Protein AF-A0A495Z353-F1 (afdb_monomer_lite)

Radius of gyration: 48.69 Å; chains: 1; bounding box: 102×69×138 Å

Structure (mmCIF, N/CA/C/O backbone):
data_AF-A0A495Z353-F1
#
_entry.id   AF-A0A495Z353-F1
#
loop_
_atom_site.group_PDB
_atom_site.id
_atom_site.type_symbol
_atom_site.label_atom_id
_atom_site.label_alt_id
_atom_site.label_comp_id
_atom_site.label_asym_id
_atom_site.label_entity_id
_atom_site.label_seq_id
_atom_site.pdbx_PDB_ins_code
_atom_site.Cartn_x
_atom_site.Cartn_y
_atom_site.Cartn_z
_atom_site.occupancy
_atom_site.B_iso_or_equiv
_atom_site.auth_seq_id
_atom_site.auth_comp_id
_atom_site.auth_asym_id
_atom_site.auth_atom_id
_atom_site.pdbx_PDB_model_num
ATOM 1 N N . ILE A 1 1 ? -24.923 -13.791 6.645 1.00 88.00 1 ILE A N 1
ATOM 2 C CA . ILE A 1 1 ? -23.933 -14.411 7.570 1.00 88.00 1 ILE A CA 1
ATOM 3 C C . ILE A 1 1 ? -22.753 -13.469 7.780 1.00 88.00 1 ILE A C 1
ATOM 5 O O . ILE A 1 1 ? -22.342 -13.277 8.923 1.00 88.00 1 ILE A O 1
ATOM 9 N N . THR A 1 2 ? -22.312 -12.796 6.715 1.00 90.50 2 THR A N 1
ATOM 10 C CA . THR A 1 2 ? -21.274 -11.751 6.715 1.00 90.50 2 THR A CA 1
ATOM 11 C C . THR A 1 2 ? -21.370 -10.737 7.863 1.00 90.50 2 THR A C 1
ATOM 13 O O . THR A 1 2 ? -20.359 -10.430 8.491 1.00 90.50 2 THR A O 1
ATOM 16 N N . PHE A 1 3 ? -22.572 -10.240 8.186 1.00 92.44 3 PHE A N 1
ATOM 17 C CA . PHE A 1 3 ? -22.764 -9.303 9.302 1.00 92.44 3 PHE A CA 1
ATOM 18 C C . PHE A 1 3 ? -22.319 -9.888 10.648 1.00 92.44 3 PHE A C 1
ATOM 20 O O . PHE A 1 3 ? -21.528 -9.277 11.359 1.00 92.44 3 PHE A O 1
ATOM 27 N N . ILE A 1 4 ? -22.801 -11.086 10.987 1.00 91.69 4 ILE A N 1
ATOM 28 C CA . ILE A 1 4 ? -22.536 -11.726 12.280 1.00 91.69 4 ILE A CA 1
ATOM 29 C C . ILE A 1 4 ? -21.050 -12.068 12.404 1.00 91.69 4 ILE A C 1
ATOM 31 O O . ILE A 1 4 ? -20.449 -11.814 13.445 1.00 91.69 4 ILE A O 1
ATOM 35 N N . THR A 1 5 ? -20.432 -12.588 11.338 1.00 91.75 5 THR A N 1
ATOM 36 C CA . THR A 1 5 ? -18.997 -12.910 11.339 1.00 91.75 5 THR A CA 1
ATOM 37 C C . THR A 1 5 ? -18.138 -11.653 11.503 1.00 91.75 5 THR A C 1
ATOM 39 O O . THR A 1 5 ? -17.194 -11.656 12.292 1.00 91.75 5 THR A O 1
ATOM 42 N N . MET A 1 6 ? -18.496 -10.553 10.830 1.00 91.94 6 MET A N 1
ATOM 43 C CA . MET A 1 6 ? -17.798 -9.268 10.959 1.00 91.94 6 MET A CA 1
ATOM 44 C C . MET A 1 6 ? -18.010 -8.630 12.338 1.00 91.94 6 MET A C 1
ATOM 46 O O . MET A 1 6 ? -17.083 -8.045 12.902 1.00 91.94 6 MET A O 1
ATOM 50 N N . LEU A 1 7 ? -19.205 -8.774 12.915 1.00 91.88 7 LEU A N 1
ATOM 51 C CA . LEU A 1 7 ? -19.511 -8.311 14.264 1.00 91.88 7 LEU A CA 1
ATOM 52 C C . LEU A 1 7 ? -18.690 -9.074 15.313 1.00 91.88 7 LEU A C 1
ATOM 54 O O . LEU A 1 7 ? -18.097 -8.442 16.180 1.00 91.88 7 LEU A O 1
ATOM 58 N N . ILE A 1 8 ? -18.589 -10.403 15.209 1.00 89.94 8 ILE A N 1
ATOM 59 C CA . ILE A 1 8 ? -17.761 -11.233 16.104 1.00 89.94 8 ILE A CA 1
ATOM 60 C C . ILE A 1 8 ? -16.288 -10.812 16.032 1.00 89.94 8 ILE A C 1
ATOM 62 O O . ILE A 1 8 ? -15.658 -10.587 17.066 1.00 89.94 8 ILE A O 1
ATOM 66 N N . ALA A 1 9 ? -15.749 -10.642 14.820 1.00 88.62 9 ALA A N 1
ATOM 67 C CA . ALA A 1 9 ? -14.381 -10.162 14.629 1.00 88.62 9 ALA A CA 1
ATOM 68 C C . ALA A 1 9 ? -14.177 -8.763 15.237 1.00 88.62 9 ALA A C 1
ATOM 70 O O . ALA A 1 9 ? -13.179 -8.516 15.915 1.00 88.62 9 ALA A O 1
ATOM 71 N N . THR A 1 10 ? -15.155 -7.872 15.054 1.00 90.38 10 THR A N 1
ATOM 72 C CA . THR A 1 10 ? -15.138 -6.508 15.596 1.00 90.38 10 THR A CA 1
ATOM 73 C C . THR A 1 10 ? -15.160 -6.492 17.123 1.00 90.38 10 THR A C 1
ATOM 75 O O . THR A 1 10 ? -14.360 -5.788 17.734 1.00 90.38 10 THR A O 1
ATOM 78 N N . LEU A 1 11 ? -16.019 -7.302 17.744 1.00 89.00 11 LEU A N 1
ATOM 79 C CA . LEU A 1 11 ? -16.099 -7.435 19.200 1.00 89.00 11 LEU A CA 1
ATOM 80 C C . LEU A 1 11 ? -14.817 -8.037 19.794 1.00 89.00 11 LEU A C 1
ATOM 82 O O . LEU A 1 11 ? -14.382 -7.631 20.876 1.00 89.00 11 LEU A O 1
ATOM 86 N N . SER A 1 12 ? -14.192 -8.972 19.071 1.00 87.75 12 SER A N 1
ATOM 87 C CA . SER A 1 12 ? -12.917 -9.568 19.467 1.00 87.75 12 SER A CA 1
ATOM 88 C C . SER A 1 12 ? -11.778 -8.555 19.426 1.00 87.75 12 SER A C 1
ATOM 90 O O . SER A 1 12 ? -11.086 -8.376 20.430 1.00 87.75 12 SER A O 1
ATOM 92 N N . ILE A 1 13 ? -11.616 -7.818 18.323 1.00 85.94 13 ILE A N 1
ATOM 93 C CA . ILE A 1 13 ? -10.547 -6.816 18.218 1.00 85.94 13 ILE A CA 1
ATOM 94 C C . ILE A 1 13 ? -10.793 -5.598 19.115 1.00 85.94 13 ILE A C 1
ATOM 96 O O . ILE A 1 13 ? -9.830 -5.024 19.617 1.00 85.94 13 ILE A O 1
ATOM 100 N N . SER A 1 14 ? -12.038 -5.194 19.378 1.00 84.19 14 SER A N 1
ATOM 101 C CA . SER A 1 14 ? -12.318 -4.086 20.302 1.00 84.19 14 SER A CA 1
ATOM 102 C C . SER A 1 14 ? -12.117 -4.465 21.772 1.00 84.19 14 SER A C 1
ATOM 104 O O . SER A 1 14 ? -12.164 -3.584 22.623 1.00 84.19 14 SER A O 1
ATOM 106 N N . GLY A 1 15 ? -11.888 -5.748 22.077 1.00 73.81 15 GLY A N 1
ATOM 107 C CA . GLY A 1 15 ? -11.637 -6.220 23.437 1.00 73.81 15 GLY A CA 1
ATOM 108 C C . GLY A 1 15 ? -12.881 -6.192 24.323 1.00 73.81 15 GLY A C 1
ATOM 109 O O . GLY A 1 15 ? -12.776 -5.839 25.494 1.00 73.81 15 GLY A O 1
ATOM 110 N N . VAL A 1 16 ? -14.061 -6.536 23.788 1.00 76.19 16 VAL A N 1
ATOM 111 C CA . VAL A 1 16 ? -15.267 -6.650 24.626 1.00 76.19 16 VAL A CA 1
ATOM 112 C C . VAL A 1 16 ? -15.049 -7.745 25.676 1.00 76.19 16 VAL A C 1
ATOM 114 O O . VAL A 1 16 ? -14.634 -8.854 25.317 1.00 76.19 16 VAL A O 1
ATOM 117 N N . PRO A 1 17 ? -15.299 -7.451 26.965 1.00 70.00 17 PRO A N 1
ATOM 118 C CA . PRO A 1 17 ? -14.903 -8.341 28.042 1.00 70.00 17 PRO A CA 1
ATOM 119 C C . PRO A 1 17 ? -15.672 -9.671 28.015 1.00 70.00 17 PRO A C 1
ATOM 121 O O . PRO A 1 17 ? -16.766 -9.785 27.458 1.00 70.00 17 PRO A O 1
ATOM 124 N N . PHE A 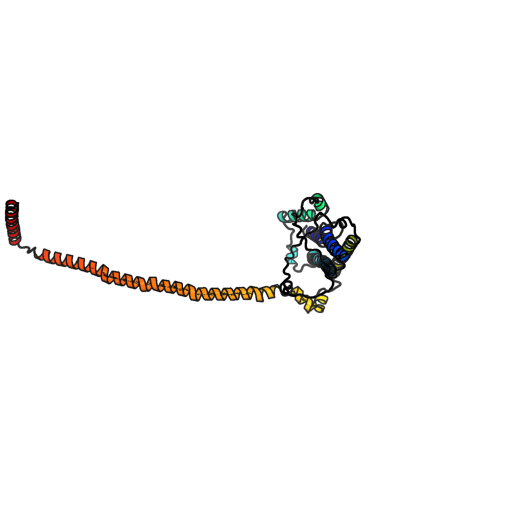1 18 ? -15.075 -10.679 28.653 1.00 62.97 18 PHE A N 1
ATOM 125 C CA . PHE A 1 18 ? -15.624 -12.012 28.952 1.00 62.97 18 PHE A CA 1
ATOM 126 C C . PHE A 1 18 ? -15.813 -12.992 27.783 1.00 62.97 18 PHE A C 1
ATOM 128 O O . PHE A 1 18 ? -15.657 -14.193 27.997 1.00 62.97 18 PHE A O 1
ATOM 135 N N . ILE A 1 19 ? -16.113 -12.533 26.564 1.00 65.00 19 ILE A N 1
ATOM 136 C CA . ILE A 1 19 ? -16.585 -13.431 25.488 1.00 65.00 19 ILE A CA 1
ATOM 137 C C . ILE A 1 19 ? -15.565 -13.631 24.360 1.00 65.00 19 ILE A C 1
ATOM 139 O O . ILE A 1 19 ? -15.709 -14.588 23.609 1.00 65.00 19 ILE A O 1
ATOM 143 N N . PHE A 1 20 ? -14.521 -12.802 24.228 1.00 73.12 20 PHE A N 1
ATOM 144 C CA . PHE A 1 20 ? -13.618 -12.849 23.065 1.00 73.12 20 PHE A CA 1
ATOM 145 C C . PHE A 1 20 ? -12.133 -12.968 23.421 1.00 73.12 20 PHE A C 1
ATOM 147 O O . PHE A 1 20 ? -11.667 -12.430 24.426 1.00 73.12 20 PHE A O 1
ATOM 154 N N . SER A 1 21 ? -11.366 -13.655 22.566 1.00 70.00 21 SER A N 1
ATOM 155 C CA . SER A 1 21 ? -9.926 -13.880 22.773 1.00 70.00 21 SER A CA 1
ATOM 156 C C . SER A 1 21 ? -9.106 -12.582 22.784 1.00 70.00 21 SER A C 1
ATOM 158 O O . SER A 1 21 ? -8.111 -12.485 23.503 1.00 70.00 21 SER A O 1
ATOM 160 N N . GLY A 1 22 ? -9.517 -11.570 22.013 1.00 68.31 22 GLY A N 1
ATOM 161 C CA . GLY A 1 22 ? -8.768 -10.316 21.900 1.00 68.31 22 GLY A CA 1
ATOM 162 C C . GLY A 1 22 ? -8.678 -9.517 23.204 1.00 68.31 22 GLY A C 1
ATOM 163 O O . GLY A 1 22 ? -7.691 -8.813 23.404 1.00 68.31 22 GLY A O 1
ATOM 164 N N . PHE A 1 23 ? -9.632 -9.682 24.127 1.00 76.25 23 PHE A N 1
ATOM 165 C CA . PHE A 1 23 ? -9.575 -9.060 25.453 1.00 76.25 23 PHE A CA 1
ATOM 166 C C . PHE A 1 23 ? -8.356 -9.542 26.249 1.00 76.25 23 PHE A C 1
ATOM 168 O O . PHE A 1 23 ? -7.551 -8.731 26.690 1.00 76.25 23 PHE A O 1
ATOM 175 N N . TRP A 1 24 ? -8.157 -10.860 26.343 1.00 71.62 24 TRP A N 1
ATOM 176 C CA . TRP A 1 24 ? -7.055 -11.460 27.101 1.00 71.62 24 TRP A CA 1
ATOM 177 C C . TRP A 1 24 ? -5.677 -11.121 26.528 1.00 71.62 24 TRP A C 1
ATOM 179 O O . TRP A 1 24 ? -4.719 -10.962 27.278 1.00 71.62 24 TRP A O 1
ATOM 189 N N . SER A 1 25 ? -5.564 -11.022 25.201 1.00 74.00 25 SER A N 1
ATOM 190 C CA . SER A 1 25 ? -4.305 -10.652 24.543 1.00 74.00 25 SER A CA 1
ATOM 191 C C . SER A 1 25 ? -3.969 -9.171 24.756 1.00 74.00 25 SER A C 1
ATOM 193 O O . SER A 1 25 ? -2.834 -8.850 25.103 1.00 74.00 25 SER A O 1
ATOM 195 N N . LYS A 1 26 ? -4.954 -8.271 24.629 1.00 78.31 26 LYS A N 1
ATOM 196 C CA . LYS A 1 26 ? -4.747 -6.825 24.820 1.00 78.31 26 LYS A CA 1
ATOM 197 C C . LYS A 1 26 ? -4.522 -6.441 26.280 1.00 78.31 26 LYS A C 1
ATOM 199 O O . LYS A 1 26 ? -3.687 -5.583 26.558 1.00 78.31 26 LYS A O 1
ATOM 204 N N . ASP A 1 27 ? -5.244 -7.080 27.197 1.00 78.56 27 ASP A N 1
ATOM 205 C CA . ASP A 1 27 ? -5.152 -6.804 28.630 1.00 78.56 27 ASP A CA 1
ATOM 206 C C . ASP A 1 27 ? -3.774 -7.163 29.194 1.00 78.56 27 ASP A C 1
ATOM 208 O O . ASP A 1 27 ? -3.189 -6.365 29.915 1.00 78.56 27 ASP A O 1
ATOM 212 N N . LYS A 1 28 ? -3.183 -8.292 28.775 1.00 77.31 28 LYS A N 1
ATOM 213 C CA . LYS A 1 28 ? -1.826 -8.686 29.195 1.00 77.31 28 LYS A CA 1
ATOM 214 C C . LYS A 1 28 ? -0.768 -7.646 28.840 1.00 77.31 28 LYS A C 1
ATOM 216 O O . LYS A 1 28 ? 0.086 -7.341 29.666 1.00 77.31 28 LYS A O 1
ATOM 221 N N . ILE A 1 29 ? -0.835 -7.089 27.631 1.00 79.25 29 ILE A N 1
ATOM 222 C CA . ILE A 1 29 ? 0.122 -6.069 27.186 1.00 79.25 29 ILE A CA 1
ATOM 223 C C . ILE A 1 29 ? -0.081 -4.780 27.992 1.00 79.25 29 ILE A C 1
ATOM 225 O O . ILE A 1 29 ? 0.884 -4.224 28.509 1.00 79.25 29 ILE A O 1
ATOM 229 N N . LEU A 1 30 ? -1.328 -4.324 28.160 1.00 83.00 30 LEU A N 1
ATOM 230 C CA . LEU A 1 30 ? -1.632 -3.121 28.946 1.00 83.00 30 LEU A CA 1
ATOM 231 C C . LEU A 1 30 ? -1.233 -3.273 30.420 1.00 83.00 30 LEU A C 1
ATOM 233 O O . LEU A 1 30 ? -0.645 -2.354 30.990 1.00 83.00 30 LEU A O 1
ATOM 237 N N . ALA A 1 31 ? -1.511 -4.431 31.018 1.00 79.75 31 ALA A N 1
ATOM 238 C CA . ALA A 1 31 ? -1.124 -4.762 32.383 1.00 79.75 31 ALA A CA 1
ATOM 239 C C . ALA A 1 31 ? 0.401 -4.837 32.538 1.00 79.75 31 ALA A C 1
ATOM 241 O O . ALA A 1 31 ? 0.923 -4.325 33.525 1.00 79.75 31 ALA A O 1
ATOM 242 N N . GLY A 1 32 ? 1.118 -5.402 31.560 1.00 77.00 32 GLY A N 1
ATOM 243 C CA . GLY A 1 32 ? 2.582 -5.449 31.551 1.00 77.00 32 GLY A CA 1
ATOM 244 C C . GLY A 1 32 ? 3.211 -4.056 31.481 1.00 77.00 32 GLY A C 1
ATOM 245 O O . GLY A 1 32 ? 4.065 -3.720 32.302 1.00 77.00 32 GLY A O 1
ATOM 246 N N . VAL A 1 33 ? 2.736 -3.199 30.568 1.00 82.19 33 VAL A N 1
ATOM 247 C CA . VAL A 1 33 ? 3.231 -1.814 30.449 1.00 82.19 33 VAL A CA 1
ATOM 248 C C . VAL A 1 33 ? 2.927 -1.013 31.719 1.00 82.19 33 VAL A C 1
ATOM 250 O O . VAL A 1 33 ? 3.791 -0.277 32.195 1.00 82.19 33 VAL A O 1
ATOM 253 N N . LEU A 1 34 ? 1.735 -1.178 32.308 1.00 81.94 34 LEU A N 1
ATOM 254 C CA . LEU A 1 34 ? 1.373 -0.493 33.550 1.00 81.94 34 LEU A CA 1
ATOM 255 C C . LEU A 1 34 ? 2.161 -1.013 34.758 1.00 81.94 34 LEU A C 1
ATOM 257 O O . LEU A 1 34 ? 2.590 -0.211 35.584 1.00 81.94 34 LEU A O 1
ATOM 261 N N . GLY A 1 35 ? 2.383 -2.326 34.853 1.00 81.00 35 GLY A N 1
ATOM 262 C CA . GLY A 1 35 ? 3.196 -2.941 35.903 1.00 81.00 35 GLY A CA 1
ATOM 263 C C . GLY A 1 35 ? 4.615 -2.380 35.903 1.00 81.00 35 GLY A C 1
ATOM 264 O O . GLY A 1 35 ? 5.064 -1.843 36.916 1.00 81.00 35 GLY A O 1
ATOM 265 N N . ARG A 1 36 ? 5.263 -2.351 34.730 1.00 77.31 36 ARG A N 1
ATOM 266 C CA . ARG A 1 36 ? 6.588 -1.727 34.568 1.00 77.31 36 ARG A CA 1
ATOM 267 C C . ARG A 1 36 ? 6.560 -0.222 34.851 1.00 77.31 36 ARG A C 1
ATOM 269 O O . ARG A 1 36 ? 7.500 0.305 35.441 1.00 77.31 36 ARG A O 1
ATOM 276 N N . ALA A 1 37 ? 5.486 0.483 34.490 1.00 80.06 37 ALA A N 1
ATOM 277 C CA . ALA A 1 37 ? 5.341 1.904 34.811 1.00 80.06 37 ALA A CA 1
ATOM 278 C C . ALA A 1 37 ? 5.265 2.170 36.324 1.00 80.06 37 ALA A C 1
ATOM 280 O O . ALA A 1 37 ? 5.874 3.128 36.808 1.00 80.06 37 ALA A O 1
ATOM 281 N N . MET A 1 38 ? 4.547 1.323 37.067 1.00 78.75 38 MET A N 1
ATOM 282 C CA . MET A 1 38 ? 4.409 1.426 38.522 1.00 78.75 38 MET A CA 1
ATOM 283 C C . MET A 1 38 ? 5.705 1.059 39.251 1.00 78.75 38 MET A C 1
ATOM 285 O O . MET A 1 38 ? 6.109 1.783 40.157 1.00 78.75 38 MET A O 1
ATOM 289 N N . GLU A 1 39 ? 6.382 -0.009 38.829 1.00 77.12 39 GLU A N 1
ATOM 290 C CA . GLU A 1 39 ? 7.642 -0.466 39.432 1.00 77.12 39 GLU A CA 1
ATOM 291 C C . GLU A 1 39 ? 8.781 0.543 39.250 1.00 77.12 39 GLU A C 1
ATOM 293 O O . GLU A 1 39 ? 9.468 0.897 40.205 1.00 77.12 39 GLU A O 1
ATOM 298 N N . TRP A 1 40 ? 8.964 1.049 38.028 1.00 72.81 40 TRP A N 1
ATOM 299 C CA . TRP A 1 40 ? 10.105 1.901 37.682 1.00 72.81 40 TRP A CA 1
ATOM 300 C C . TRP A 1 40 ? 9.811 3.396 37.854 1.00 72.81 40 TRP A C 1
ATOM 302 O O . TRP A 1 40 ? 10.684 4.219 37.573 1.00 72.81 40 TRP A O 1
ATOM 312 N N . SER A 1 41 ? 8.577 3.760 38.243 1.00 74.38 41 SER A N 1
ATOM 313 C CA . SER A 1 41 ? 8.086 5.144 38.411 1.00 74.38 41 SER A CA 1
ATOM 314 C C . SER A 1 41 ? 8.531 6.101 37.293 1.00 74.38 41 SER A C 1
ATOM 316 O O . SER A 1 41 ? 8.772 7.290 37.498 1.00 74.38 41 SER A O 1
ATOM 318 N N . SER A 1 42 ? 8.672 5.567 36.080 1.00 77.31 42 SER A N 1
ATOM 319 C CA . SER A 1 42 ? 9.294 6.253 34.955 1.00 77.31 42 SER A CA 1
ATOM 320 C C . SER A 1 42 ? 8.222 6.831 34.046 1.00 77.31 42 SER A C 1
ATOM 322 O O . SER A 1 42 ? 7.371 6.104 33.534 1.00 77.31 42 SER A O 1
ATOM 324 N N . VAL A 1 43 ? 8.307 8.137 33.784 1.00 81.75 43 VAL A N 1
ATOM 325 C CA . VAL A 1 43 ? 7.334 8.881 32.963 1.00 81.75 43 VAL A CA 1
ATOM 326 C C . VAL A 1 43 ? 7.147 8.248 31.576 1.00 81.75 43 VAL A C 1
ATOM 328 O O . VAL A 1 43 ? 6.025 8.164 31.083 1.00 81.75 43 VAL A O 1
ATOM 331 N N . HIS A 1 44 ? 8.219 7.723 30.976 1.00 81.94 44 HIS A N 1
ATOM 332 C CA . HIS A 1 44 ? 8.193 7.075 29.660 1.00 81.94 44 HIS A CA 1
ATOM 333 C C . HIS A 1 44 ? 7.209 5.895 29.584 1.00 81.94 44 HIS A C 1
ATOM 335 O O . HIS A 1 44 ? 6.448 5.791 28.625 1.00 81.94 44 HIS A O 1
ATOM 341 N N . HIS A 1 45 ? 7.166 5.040 30.608 1.00 80.44 45 HIS A N 1
ATOM 342 C CA . HIS A 1 45 ? 6.287 3.867 30.619 1.00 80.44 45 HIS A CA 1
ATOM 343 C C . HIS A 1 45 ? 4.815 4.256 30.809 1.00 80.44 45 HIS A C 1
ATOM 345 O O . HIS A 1 45 ? 3.936 3.665 30.184 1.00 80.44 45 HIS A O 1
ATOM 351 N N . TYR A 1 46 ? 4.536 5.309 31.586 1.00 84.25 46 TYR A N 1
ATOM 352 C CA . TYR A 1 46 ? 3.185 5.869 31.678 1.00 84.25 46 TYR A CA 1
ATOM 353 C C . TYR A 1 46 ? 2.719 6.482 30.354 1.00 84.25 46 TYR A C 1
ATOM 355 O O . TYR A 1 46 ? 1.561 6.305 29.978 1.00 84.25 46 TYR A O 1
ATOM 363 N N . ILE A 1 47 ? 3.609 7.157 29.617 1.00 88.12 47 ILE A N 1
ATOM 364 C CA . ILE A 1 47 ? 3.290 7.679 28.279 1.00 88.12 47 ILE A CA 1
ATOM 365 C C . ILE A 1 47 ? 2.928 6.526 27.335 1.00 88.12 47 ILE A C 1
ATOM 367 O O . ILE A 1 47 ? 1.896 6.591 26.669 1.00 88.12 47 ILE A O 1
ATOM 371 N N . LEU A 1 48 ? 3.719 5.447 27.317 1.00 87.69 48 LEU A N 1
ATOM 372 C CA . LEU A 1 48 ? 3.422 4.260 26.507 1.00 87.69 48 LEU A CA 1
ATOM 373 C C . LEU A 1 48 ? 2.081 3.623 26.888 1.00 87.69 48 LEU A C 1
ATOM 375 O O . LEU A 1 48 ? 1.299 3.282 26.000 1.00 87.69 48 LEU A O 1
ATOM 379 N N . PHE A 1 49 ? 1.778 3.524 28.186 1.00 86.62 49 PHE A N 1
ATOM 380 C CA . PHE A 1 49 ? 0.488 3.021 28.658 1.00 86.62 49 PHE A CA 1
ATOM 381 C C . PHE A 1 49 ? -0.677 3.883 28.158 1.00 86.62 49 PHE A C 1
ATOM 383 O O . PHE A 1 49 ? -1.647 3.351 27.621 1.00 86.62 49 PHE A O 1
ATOM 390 N N . ILE A 1 50 ? -0.578 5.211 28.274 1.00 89.81 50 ILE A N 1
ATOM 391 C CA . ILE A 1 50 ? -1.628 6.137 27.823 1.00 89.81 50 ILE A CA 1
ATOM 392 C C . ILE A 1 50 ? -1.810 6.064 26.303 1.00 89.81 50 ILE A C 1
ATOM 394 O O . ILE A 1 50 ? -2.948 6.063 25.828 1.00 89.81 50 ILE A O 1
ATOM 398 N N . ILE A 1 51 ? -0.720 5.970 25.533 1.00 90.50 51 ILE A N 1
ATOM 399 C CA . ILE A 1 51 ? -0.778 5.810 24.073 1.00 90.50 51 ILE A CA 1
ATOM 400 C C . ILE A 1 51 ? -1.461 4.488 23.714 1.00 90.50 51 ILE A C 1
ATOM 402 O O . ILE A 1 51 ? -2.384 4.486 22.899 1.00 90.50 51 ILE A O 1
ATOM 406 N N . ALA A 1 52 ? -1.066 3.380 24.345 1.00 88.06 52 ALA A N 1
ATOM 407 C CA . ALA A 1 52 ? -1.658 2.067 24.104 1.00 88.06 52 ALA A CA 1
ATOM 408 C C . ALA A 1 52 ? -3.149 2.029 24.486 1.00 88.06 52 ALA A C 1
ATOM 410 O O . ALA A 1 52 ? -3.976 1.525 23.723 1.00 88.06 52 ALA A O 1
ATOM 411 N N . LEU A 1 53 ? -3.512 2.624 25.624 1.00 89.94 53 LEU A N 1
ATOM 412 C CA . LEU A 1 53 ? -4.894 2.735 26.086 1.00 89.94 53 LEU A CA 1
ATOM 413 C C . LEU A 1 53 ? -5.737 3.583 25.119 1.00 89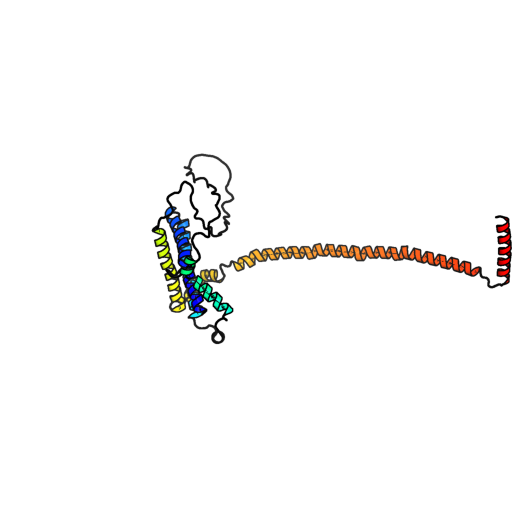.94 53 LEU A C 1
ATOM 415 O O . LEU A 1 53 ? -6.831 3.181 24.720 1.00 89.94 53 LEU A O 1
ATOM 419 N N . SER A 1 54 ? -5.204 4.721 24.671 1.00 90.62 54 SER A N 1
ATOM 420 C CA . SER A 1 54 ? -5.858 5.589 23.682 1.00 90.62 54 SER A CA 1
ATOM 421 C C . SER A 1 54 ? -6.037 4.874 22.343 1.00 90.62 54 SER A C 1
ATOM 423 O O . SER A 1 54 ? -7.115 4.924 21.750 1.00 90.62 54 SER A O 1
ATOM 425 N N . ALA A 1 55 ? -5.014 4.147 21.887 1.00 90.25 55 ALA A N 1
ATOM 426 C CA . ALA A 1 55 ? -5.075 3.340 20.674 1.00 90.25 55 ALA A CA 1
ATOM 427 C C . ALA A 1 55 ? -6.146 2.241 20.770 1.00 90.25 55 ALA A C 1
ATOM 429 O O . ALA A 1 55 ? -6.860 1.998 19.792 1.00 90.25 55 ALA A O 1
ATOM 430 N N . ALA A 1 56 ? -6.325 1.617 21.940 1.00 88.44 56 ALA A N 1
ATOM 431 C CA . ALA A 1 56 ? -7.399 0.650 22.171 1.00 88.44 56 ALA A CA 1
ATOM 432 C C . ALA A 1 56 ? -8.794 1.292 22.033 1.00 88.44 56 ALA A C 1
ATOM 434 O O . ALA A 1 56 ? -9.653 0.741 21.337 1.00 88.44 56 ALA A O 1
ATOM 435 N N . GLY A 1 57 ? -9.001 2.484 22.603 1.00 89.81 57 GLY A N 1
ATOM 436 C CA . GLY A 1 57 ? -10.253 3.242 22.462 1.00 89.81 57 GLY A CA 1
ATOM 437 C C . GLY A 1 57 ? -10.542 3.674 21.023 1.00 89.81 57 GLY A C 1
ATOM 438 O O . GLY A 1 57 ? -11.650 3.470 20.520 1.00 89.81 57 GLY A O 1
ATOM 439 N N . ILE A 1 58 ? -9.531 4.198 20.321 1.00 91.38 58 ILE A N 1
ATOM 440 C CA . ILE A 1 58 ? -9.630 4.561 18.898 1.00 91.38 58 ILE A CA 1
ATOM 441 C C . ILE A 1 58 ? -9.951 3.322 18.051 1.00 91.38 58 ILE A C 1
ATOM 443 O O . ILE A 1 58 ? -10.776 3.403 17.140 1.00 91.38 58 ILE A O 1
ATOM 447 N N . THR A 1 59 ? -9.366 2.167 18.389 1.00 92.19 59 THR A N 1
ATOM 448 C CA . THR A 1 59 ? -9.650 0.883 17.730 1.00 92.19 59 THR A CA 1
ATOM 449 C C . THR A 1 59 ? -11.110 0.492 17.841 1.00 92.19 59 THR A C 1
ATOM 451 O O . THR A 1 59 ? -11.751 0.186 16.834 1.00 92.19 59 THR A O 1
ATOM 454 N N . ALA A 1 60 ? -11.663 0.553 19.050 1.00 91.25 60 ALA A N 1
ATOM 455 C CA . ALA A 1 60 ? -13.078 0.292 19.254 1.00 91.25 60 ALA A CA 1
ATOM 456 C C . ALA A 1 60 ? -13.951 1.285 18.462 1.00 91.25 60 ALA A C 1
ATOM 458 O O . ALA A 1 60 ? -14.896 0.876 17.785 1.00 91.25 60 ALA A O 1
ATOM 459 N N . PHE A 1 61 ? -13.589 2.572 18.460 1.00 93.12 61 PHE A N 1
ATOM 460 C CA . PHE A 1 61 ? -14.323 3.609 17.736 1.00 93.12 61 PHE A CA 1
ATOM 46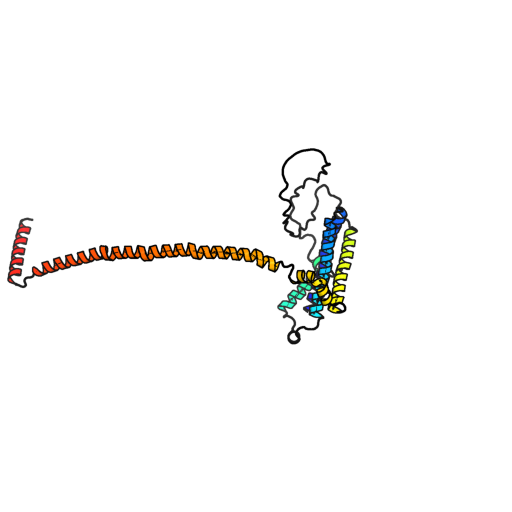1 C C . PHE A 1 61 ? -14.377 3.365 16.219 1.00 93.12 61 PHE A C 1
ATOM 463 O O . PHE A 1 61 ? -15.473 3.353 15.643 1.00 93.12 61 PHE A O 1
ATOM 470 N N . TYR A 1 62 ? -13.228 3.163 15.557 1.00 93.19 62 TYR A N 1
ATOM 471 C CA . TYR A 1 62 ? -13.202 3.044 14.094 1.00 93.19 62 TYR A CA 1
ATOM 472 C C . TYR A 1 62 ? -13.799 1.719 13.597 1.00 93.19 62 TYR A C 1
ATOM 474 O O . TYR A 1 62 ? -14.422 1.703 12.533 1.00 93.19 62 TYR A O 1
ATOM 482 N N . MET A 1 63 ? -13.669 0.627 14.361 1.00 93.69 63 MET A N 1
ATOM 483 C CA . MET A 1 63 ? -14.249 -0.667 13.986 1.00 93.69 63 MET A CA 1
ATOM 484 C C . MET A 1 63 ? -15.776 -0.642 14.068 1.00 93.69 63 MET A C 1
ATOM 486 O O . MET A 1 63 ? -16.458 -1.049 13.127 1.00 93.69 63 MET A O 1
ATOM 490 N N . PHE A 1 64 ? -16.337 -0.082 15.144 1.00 93.19 64 PHE A N 1
ATOM 491 C CA . PHE A 1 64 ? -17.789 0.088 15.242 1.00 93.19 64 PHE A CA 1
ATOM 492 C C . PHE A 1 64 ? -18.324 1.123 14.254 1.00 93.19 64 PHE A C 1
ATOM 494 O O . PHE A 1 64 ? -19.423 0.953 13.730 1.00 93.19 64 PHE A O 1
ATOM 501 N N . ARG A 1 65 ? -17.524 2.142 13.913 1.00 93.38 65 ARG A N 1
ATOM 502 C CA . ARG A 1 65 ? -17.873 3.106 12.861 1.00 93.38 65 ARG A CA 1
ATOM 503 C C . ARG A 1 65 ? -18.083 2.374 11.539 1.00 93.38 65 ARG A C 1
ATOM 505 O O . ARG A 1 65 ? -19.062 2.639 10.846 1.00 93.38 65 ARG A O 1
ATOM 512 N N . LEU A 1 66 ? -17.192 1.440 11.202 1.00 92.88 66 LEU A N 1
ATOM 513 C CA . LEU A 1 66 ? -17.311 0.615 10.001 1.00 92.88 66 LEU A CA 1
ATOM 514 C C . LEU A 1 66 ? -18.586 -0.238 10.030 1.00 92.88 66 LEU A C 1
ATOM 516 O O . LEU A 1 66 ? -19.312 -0.255 9.036 1.00 92.88 66 LEU A O 1
ATOM 520 N N . ILE A 1 67 ? -18.903 -0.880 11.160 1.00 93.62 67 ILE A N 1
ATOM 521 C CA . ILE A 1 67 ? -20.134 -1.674 11.313 1.00 93.62 67 ILE A CA 1
ATOM 522 C C . ILE A 1 67 ? -21.386 -0.816 11.101 1.00 93.62 67 ILE A C 1
ATOM 524 O O . ILE A 1 67 ? -22.245 -1.175 10.294 1.00 93.62 67 ILE A O 1
ATOM 528 N N . PHE A 1 68 ? -21.489 0.324 11.791 1.00 92.25 68 PHE A N 1
ATOM 529 C CA . PHE A 1 68 ? -22.665 1.188 11.702 1.00 92.25 68 PHE A CA 1
ATOM 530 C C . PHE A 1 68 ? -22.834 1.796 10.310 1.00 92.25 68 PHE A C 1
ATOM 532 O O . PHE A 1 68 ? -23.955 1.842 9.815 1.00 92.25 68 PHE A O 1
ATOM 539 N N . MET A 1 69 ? -21.745 2.198 9.647 1.00 89.06 69 MET A N 1
ATOM 540 C CA . MET A 1 69 ? -21.824 2.741 8.286 1.00 89.06 69 MET A CA 1
ATOM 541 C C . MET A 1 69 ? -22.165 1.680 7.233 1.00 89.06 69 MET A C 1
ATOM 543 O O . MET A 1 69 ? -22.835 2.008 6.261 1.00 89.06 69 MET A O 1
ATOM 547 N N . THR A 1 70 ? -21.707 0.437 7.404 1.00 90.50 70 THR A N 1
ATOM 548 C CA . THR A 1 70 ? -21.868 -0.611 6.380 1.00 90.50 70 THR A CA 1
ATOM 549 C C . THR A 1 70 ? -23.206 -1.337 6.491 1.00 90.50 70 THR A C 1
ATOM 551 O O . THR A 1 70 ? -23.819 -1.627 5.472 1.00 90.50 70 THR A O 1
ATOM 554 N N . PHE A 1 71 ? -23.663 -1.640 7.712 1.00 90.25 71 PHE A N 1
ATOM 555 C CA . PHE A 1 71 ? -24.835 -2.503 7.929 1.00 90.25 71 PHE A CA 1
ATOM 556 C C . PHE A 1 71 ? -26.081 -1.772 8.437 1.00 90.25 71 PHE A C 1
ATOM 558 O O . PHE A 1 71 ? -27.186 -2.263 8.238 1.00 90.25 71 PHE A O 1
ATOM 565 N N . PHE A 1 72 ? -25.922 -0.624 9.101 1.00 87.94 72 PHE A N 1
ATOM 566 C CA . PHE A 1 72 ? -27.036 0.154 9.665 1.00 87.94 72 PHE A CA 1
ATOM 567 C C . PHE A 1 72 ? -27.223 1.515 8.976 1.00 87.94 72 PHE A C 1
ATOM 569 O O . PHE A 1 72 ? -28.091 2.292 9.370 1.00 87.94 72 PHE A O 1
ATOM 576 N N . GLY A 1 73 ? -26.381 1.826 7.989 1.00 81.50 73 GLY A N 1
ATOM 577 C CA . GLY A 1 73 ? -26.462 3.042 7.191 1.00 81.50 73 GLY A CA 1
ATOM 578 C C . GLY A 1 73 ? -27.481 2.922 6.062 1.00 81.50 73 GLY A C 1
ATOM 579 O O . GLY A 1 73 ? -27.906 1.830 5.696 1.00 81.50 73 GLY A O 1
ATOM 580 N N . GLU A 1 74 ? -27.850 4.062 5.484 1.00 82.00 74 GLU A N 1
ATOM 581 C CA . GLU A 1 74 ? -28.644 4.077 4.255 1.00 82.00 74 GLU A CA 1
ATOM 582 C C . GLU A 1 74 ? -27.745 3.702 3.066 1.00 82.00 74 GLU A C 1
ATOM 584 O O . GLU A 1 74 ? -26.600 4.175 2.999 1.00 82.00 74 GLU A O 1
ATOM 589 N N . PRO A 1 75 ? -28.227 2.870 2.125 1.00 84.19 75 PRO A N 1
ATOM 590 C CA . PRO A 1 75 ? -27.464 2.515 0.940 1.00 84.19 75 PRO A CA 1
ATOM 591 C C . PRO A 1 75 ? -27.065 3.762 0.149 1.00 84.19 75 PRO A C 1
ATOM 593 O O . PRO A 1 75 ? -27.903 4.572 -0.235 1.00 84.19 75 PRO A O 1
ATOM 596 N N . ARG A 1 76 ? -25.769 3.904 -0.146 1.00 82.75 76 ARG A N 1
ATOM 597 C CA . ARG A 1 76 ? -25.283 4.970 -1.041 1.00 82.75 76 ARG A CA 1
ATOM 598 C C . ARG A 1 76 ? -25.712 4.761 -2.493 1.00 82.75 76 ARG A C 1
ATOM 600 O O . ARG A 1 76 ? -25.802 5.728 -3.238 1.00 82.75 76 ARG A O 1
ATOM 607 N N . ASN A 1 77 ? -25.925 3.509 -2.891 1.00 86.50 77 ASN A N 1
ATOM 608 C CA . ASN A 1 77 ? -26.381 3.131 -4.220 1.00 86.50 77 ASN A CA 1
ATOM 609 C C . ASN A 1 77 ? -27.431 2.021 -4.090 1.00 86.50 77 ASN A C 1
ATOM 611 O O . ASN A 1 77 ? -27.110 0.914 -3.652 1.00 86.50 77 ASN A O 1
ATOM 615 N N . GLN A 1 78 ? -28.672 2.341 -4.453 1.00 86.31 78 GLN A N 1
ATOM 616 C CA . GLN A 1 78 ? -29.813 1.445 -4.291 1.00 86.31 78 GLN A CA 1
ATOM 617 C C . GLN A 1 78 ? -29.731 0.231 -5.229 1.00 86.31 78 GLN A C 1
ATOM 619 O O . GLN A 1 78 ? -29.977 -0.889 -4.800 1.00 86.31 78 GLN A O 1
ATOM 624 N N . GLU A 1 79 ? -29.281 0.419 -6.471 1.00 83.19 79 GLU A N 1
ATOM 625 C CA . GLU A 1 79 ? -29.173 -0.674 -7.449 1.00 83.19 79 GLU A CA 1
ATOM 626 C C . GLU A 1 79 ? -28.173 -1.747 -6.993 1.00 83.19 79 GLU A C 1
ATOM 628 O O . GLU A 1 79 ? -28.428 -2.945 -7.097 1.00 83.19 79 GLU A O 1
ATOM 633 N N . MET A 1 80 ? -27.034 -1.324 -6.434 1.00 84.62 80 MET A N 1
ATOM 634 C CA . MET A 1 80 ? -26.026 -2.245 -5.895 1.00 84.62 80 MET A CA 1
ATOM 635 C C . MET A 1 80 ? -26.514 -2.990 -4.654 1.00 84.62 80 MET A C 1
ATOM 637 O O . MET A 1 80 ? -26.120 -4.135 -4.442 1.00 84.62 80 MET A O 1
ATOM 641 N N . HIS A 1 81 ? -27.349 -2.349 -3.836 1.00 84.31 81 HIS A N 1
ATOM 642 C CA . HIS A 1 81 ? -27.960 -2.991 -2.679 1.00 84.31 81 HIS A CA 1
ATOM 643 C C . HIS A 1 81 ? -28.922 -4.101 -3.113 1.00 84.31 81 HIS A C 1
ATOM 645 O O . HIS A 1 81 ? -28.868 -5.203 -2.574 1.00 84.31 81 HIS A O 1
ATOM 651 N N . ASP A 1 82 ? -29.746 -3.841 -4.126 1.00 86.81 82 ASP A N 1
ATOM 652 C CA . ASP A 1 82 ? -30.763 -4.793 -4.582 1.00 86.81 82 ASP A CA 1
ATOM 653 C C . ASP A 1 82 ? -30.149 -6.002 -5.316 1.00 86.81 82 ASP A C 1
ATOM 655 O O . ASP A 1 82 ? -30.712 -7.096 -5.306 1.00 86.81 82 ASP A O 1
ATOM 659 N N . MET A 1 83 ? -28.955 -5.836 -5.896 1.00 86.62 83 MET A N 1
ATOM 660 C CA . MET A 1 83 ? -28.157 -6.928 -6.471 1.00 86.62 83 MET A CA 1
ATOM 661 C C . MET A 1 83 ? -27.280 -7.666 -5.444 1.00 86.62 83 MET A C 1
ATOM 663 O O . MET A 1 83 ? -26.657 -8.677 -5.785 1.00 86.62 83 MET A O 1
ATOM 667 N N . ALA A 1 84 ? -27.182 -7.178 -4.204 1.00 85.94 84 ALA A N 1
ATOM 668 C CA . ALA A 1 84 ? -26.316 -7.776 -3.200 1.00 85.94 84 ALA A CA 1
ATOM 669 C C . ALA A 1 84 ? -26.877 -9.128 -2.739 1.00 85.94 84 ALA A C 1
ATOM 671 O O . ALA A 1 84 ? -27.969 -9.224 -2.181 1.00 85.94 84 ALA A O 1
ATOM 672 N N . HIS A 1 85 ? -26.092 -10.185 -2.924 1.00 88.38 85 HIS A N 1
ATOM 673 C CA . HIS A 1 85 ? -26.404 -11.517 -2.423 1.00 88.38 85 HIS A CA 1
ATOM 674 C C . HIS A 1 85 ? -25.320 -11.998 -1.456 1.00 88.38 85 HIS A C 1
ATOM 676 O O . HIS A 1 85 ? -24.175 -11.543 -1.475 1.00 88.38 85 HIS A O 1
ATOM 682 N N . GLU A 1 86 ? -25.674 -12.955 -0.600 1.00 88.75 86 GLU A N 1
ATOM 683 C CA . GLU A 1 86 ? -24.709 -13.589 0.298 1.00 88.75 86 GLU A CA 1
ATOM 684 C C . GLU A 1 86 ? -23.622 -14.326 -0.510 1.00 88.75 86 GLU A C 1
ATOM 686 O O . GLU A 1 86 ? -23.857 -14.820 -1.619 1.00 88.75 86 GLU A O 1
ATOM 691 N N . SER A 1 87 ? -22.412 -14.400 0.046 1.00 90.38 87 SER A N 1
ATOM 692 C CA . SER A 1 87 ? -21.292 -15.104 -0.578 1.00 90.38 87 SER A CA 1
ATOM 693 C C . SER A 1 87 ? -21.555 -16.616 -0.689 1.00 90.38 87 SER A C 1
ATOM 695 O O . SER A 1 87 ? -22.225 -17.192 0.174 1.00 90.38 87 SER A O 1
ATOM 697 N N . PRO A 1 88 ? -21.006 -17.290 -1.719 1.00 92.81 88 PRO A N 1
ATOM 698 C CA . PRO A 1 88 ? -21.139 -18.735 -1.876 1.00 92.81 88 PRO A CA 1
ATOM 699 C C . PRO A 1 88 ? -20.471 -19.493 -0.721 1.00 92.81 88 PRO A C 1
ATOM 701 O O . PRO A 1 88 ? -19.540 -18.997 -0.082 1.00 92.81 88 PRO A O 1
ATOM 704 N N . ARG A 1 89 ? -20.895 -20.747 -0.502 1.00 90.50 89 ARG A N 1
ATOM 705 C CA . ARG A 1 89 ? -20.442 -21.586 0.627 1.00 90.50 89 ARG A CA 1
ATOM 706 C C . ARG A 1 89 ? -18.919 -21.736 0.730 1.00 90.50 89 ARG A C 1
ATOM 708 O O . ARG A 1 89 ? -18.415 -21.894 1.836 1.00 90.50 89 ARG A O 1
ATOM 715 N N . SER A 1 90 ? -18.192 -21.646 -0.383 1.00 91.88 90 SER A N 1
ATOM 716 C CA . SER A 1 90 ? -16.723 -21.678 -0.406 1.00 91.88 90 SER A CA 1
ATOM 717 C C . SER A 1 90 ? -16.070 -20.519 0.358 1.00 91.88 90 SER A C 1
ATOM 719 O O . SER A 1 90 ? -14.973 -20.694 0.876 1.00 91.88 90 SER A O 1
ATOM 721 N N . MET A 1 91 ? -16.737 -19.366 0.480 1.00 92.38 91 MET A N 1
ATOM 722 C CA . MET A 1 91 ? -16.273 -18.227 1.283 1.00 92.38 91 MET A CA 1
ATOM 723 C C . MET A 1 91 ? -16.915 -18.200 2.673 1.00 92.38 91 MET A C 1
ATOM 725 O O . MET A 1 91 ? -16.251 -17.885 3.660 1.00 92.38 91 MET A O 1
ATOM 729 N N . THR A 1 92 ? -18.195 -18.564 2.781 1.00 91.69 92 THR A N 1
ATOM 730 C CA . THR A 1 92 ? -18.922 -18.493 4.057 1.00 91.69 92 THR A CA 1
ATOM 731 C C . THR A 1 92 ? -18.413 -19.509 5.079 1.00 91.69 92 THR A C 1
ATOM 733 O O . THR A 1 92 ? -18.367 -19.199 6.267 1.00 91.69 92 THR A O 1
ATOM 736 N N . VAL A 1 93 ? -18.014 -20.710 4.643 1.00 93.00 93 VAL A N 1
ATOM 737 C CA . VAL A 1 93 ? -17.515 -21.759 5.549 1.00 93.00 93 VAL A CA 1
ATOM 738 C C . VAL A 1 93 ? -16.223 -21.321 6.256 1.00 93.00 93 VAL A C 1
ATOM 740 O O . VAL A 1 93 ? -16.224 -21.335 7.489 1.00 93.00 93 VAL A O 1
ATOM 743 N N . PRO A 1 94 ? -15.166 -20.845 5.557 1.00 93.44 94 PRO A N 1
ATOM 744 C CA . PRO A 1 94 ? -13.996 -20.265 6.220 1.00 93.44 94 PRO A CA 1
ATOM 745 C C . PRO A 1 94 ? -14.335 -19.133 7.198 1.00 93.44 94 PRO A C 1
ATOM 747 O O . PRO A 1 94 ? -13.820 -19.120 8.313 1.00 93.44 94 PRO A O 1
ATOM 750 N N . LEU A 1 95 ? -15.237 -18.215 6.827 1.00 91.88 95 LEU A N 1
ATOM 751 C CA . LEU A 1 95 ? -15.638 -17.102 7.699 1.00 91.88 95 LEU A CA 1
ATOM 752 C C . LEU A 1 95 ? -16.299 -17.579 8.997 1.00 91.88 95 LEU A C 1
ATOM 754 O O . LEU A 1 95 ? -15.996 -17.053 10.067 1.00 91.88 95 LEU A O 1
ATOM 758 N N . ILE A 1 96 ? -17.179 -18.580 8.919 1.00 91.44 96 ILE A N 1
ATOM 759 C CA . ILE A 1 96 ? -17.832 -19.160 10.099 1.00 91.44 96 ILE A CA 1
ATOM 760 C C . ILE A 1 96 ? -16.798 -19.847 10.994 1.00 91.44 96 ILE A C 1
ATOM 762 O O . ILE A 1 96 ? -16.806 -19.630 12.204 1.00 91.44 96 ILE A O 1
ATOM 766 N N . VAL A 1 97 ? -15.885 -20.632 10.413 1.00 90.50 97 VAL A N 1
ATOM 767 C CA . VAL A 1 97 ? -14.828 -21.317 11.172 1.00 90.50 97 VAL A CA 1
ATOM 768 C C . VAL A 1 97 ? -13.953 -20.301 11.909 1.00 90.50 97 VAL A C 1
ATOM 770 O O . VAL A 1 97 ? -13.772 -20.422 13.117 1.00 90.50 97 VAL A O 1
ATOM 773 N N . LEU A 1 98 ? -13.479 -19.254 11.228 1.00 89.19 98 LEU A N 1
ATOM 774 C CA . LEU A 1 98 ? -12.660 -18.204 11.848 1.00 89.19 98 LEU A CA 1
ATOM 775 C C . LEU A 1 98 ? -13.417 -17.422 12.933 1.00 89.19 98 LEU A C 1
ATOM 777 O O . LEU A 1 98 ? -12.845 -17.087 13.974 1.00 89.19 98 LEU A O 1
ATOM 781 N N . ALA A 1 99 ? -14.709 -17.159 12.727 1.00 88.25 99 ALA A N 1
ATOM 782 C CA . ALA A 1 99 ? -15.546 -16.529 13.743 1.00 88.25 99 ALA A CA 1
ATOM 783 C C . ALA A 1 99 ? -15.685 -17.418 14.992 1.00 88.25 99 ALA A C 1
ATOM 785 O O . ALA A 1 99 ? -15.601 -16.909 16.107 1.00 88.25 99 ALA A O 1
ATOM 786 N N . ILE A 1 100 ? -15.821 -18.739 14.827 1.00 86.88 100 ILE A N 1
ATOM 787 C CA . ILE A 1 100 ? -15.851 -19.694 15.947 1.00 86.88 100 ILE A CA 1
ATOM 788 C C . ILE A 1 100 ? -14.500 -19.722 16.679 1.00 86.88 100 ILE A C 1
ATOM 790 O O . ILE A 1 100 ? -14.470 -19.665 17.907 1.00 86.88 100 ILE A O 1
ATOM 794 N N . LEU A 1 101 ? -13.380 -19.729 15.947 1.00 84.06 101 LEU A N 1
ATOM 795 C CA . LEU A 1 101 ? -12.031 -19.689 16.535 1.00 84.06 101 LEU A CA 1
ATOM 796 C C . LEU A 1 101 ? -11.745 -18.395 17.318 1.00 84.06 101 LEU A C 1
ATOM 798 O O . LEU A 1 101 ? -10.865 -18.375 18.174 1.00 84.06 101 LEU A O 1
ATOM 802 N N . SER A 1 102 ? -12.485 -17.316 17.053 1.00 82.94 102 SER A N 1
ATOM 803 C CA . SER A 1 102 ? -12.332 -16.042 17.769 1.00 82.94 102 SER A CA 1
ATOM 804 C C . SER A 1 102 ? -12.865 -16.088 19.211 1.00 82.94 102 SER A C 1
ATOM 806 O O . SER A 1 102 ? -12.538 -15.208 20.020 1.00 82.94 102 SER A O 1
ATOM 808 N N . PHE A 1 103 ? -13.668 -17.101 19.556 1.00 80.81 103 PHE A N 1
ATOM 809 C CA . PHE A 1 103 ? -14.139 -17.305 20.922 1.00 80.81 103 PHE A CA 1
ATOM 810 C C . PHE A 1 103 ? -13.027 -17.916 21.799 1.00 80.81 103 PHE A C 1
ATOM 812 O O . PHE A 1 103 ? -12.370 -18.882 21.412 1.00 80.81 103 PHE A O 1
ATOM 819 N N . PRO A 1 104 ? -12.830 -17.405 23.024 1.00 65.19 104 PRO A N 1
ATOM 820 C CA . PRO A 1 104 ? -11.738 -17.762 23.913 1.00 65.19 104 PRO A CA 1
ATOM 821 C C . PRO A 1 104 ? -11.854 -19.204 24.393 1.00 65.19 104 PRO A C 1
ATOM 823 O O . PRO A 1 104 ? -10.825 -19.817 24.636 1.00 65.19 104 PRO A O 1
ATOM 826 N N . VAL A 1 105 ? -13.069 -19.770 24.449 1.00 62.31 105 VAL A N 1
ATOM 827 C CA . VAL A 1 105 ? -13.288 -21.193 24.761 1.00 62.31 105 VAL A CA 1
ATOM 828 C C . VAL A 1 105 ? -12.458 -22.080 23.832 1.00 62.31 105 VAL A C 1
ATOM 830 O O . VAL A 1 105 ? -11.862 -23.050 24.286 1.00 62.31 105 VAL A O 1
ATOM 833 N N . VAL A 1 106 ? -12.341 -21.710 22.553 1.00 57.41 106 VAL A N 1
ATOM 834 C CA . VAL A 1 106 ? -11.533 -22.459 21.585 1.00 57.41 106 VAL A CA 1
ATOM 835 C C . VAL A 1 106 ? -10.037 -22.223 21.801 1.00 57.41 106 VAL A C 1
ATOM 837 O O . VAL A 1 106 ? -9.250 -23.161 21.714 1.00 57.41 106 VAL A O 1
ATOM 840 N N . ASN A 1 107 ? -9.640 -20.997 22.156 1.00 58.06 107 ASN A N 1
ATOM 841 C CA . ASN A 1 107 ? -8.247 -20.661 22.454 1.00 58.06 107 ASN A CA 1
ATOM 842 C C . ASN A 1 107 ? -7.729 -21.408 23.700 1.00 58.06 107 ASN A C 1
ATOM 844 O O . ASN A 1 107 ? -6.670 -22.021 23.653 1.00 58.06 107 ASN A O 1
ATOM 848 N N . THR A 1 108 ? -8.499 -21.451 24.791 1.00 59.28 108 THR A N 1
ATOM 849 C CA . THR A 1 108 ? -8.102 -22.167 26.019 1.00 59.28 108 THR A CA 1
ATOM 850 C C . THR A 1 108 ? -8.020 -23.685 25.818 1.00 59.28 108 THR A C 1
ATOM 852 O O . THR A 1 108 ? -7.237 -24.344 26.494 1.00 59.28 108 THR A O 1
ATOM 855 N N . LEU A 1 109 ? -8.803 -24.239 24.884 1.00 56.12 109 LEU A N 1
ATOM 856 C CA . LEU A 1 109 ? -8.766 -25.659 24.518 1.00 56.12 109 LEU A CA 1
ATOM 857 C C . LEU A 1 109 ? -7.592 -26.016 23.591 1.00 56.12 109 LEU A C 1
ATOM 859 O O . LEU A 1 109 ? -7.104 -27.141 23.655 1.00 56.12 109 LEU A O 1
ATOM 863 N N . TRP A 1 110 ? -7.152 -25.095 22.726 1.00 52.41 110 TRP A N 1
ATOM 864 C CA . TRP A 1 110 ? -6.157 -25.377 21.680 1.00 52.41 110 TRP A CA 1
ATOM 865 C C . TRP A 1 110 ? -4.742 -24.882 22.016 1.00 52.41 110 TRP A C 1
ATOM 867 O O . TRP A 1 110 ? -3.758 -25.517 21.645 1.00 52.41 110 TRP A O 1
ATOM 877 N N . PHE A 1 111 ? -4.619 -23.772 22.745 1.00 53.19 111 PHE A N 1
ATOM 878 C CA . PHE A 1 111 ? -3.342 -23.165 23.121 1.00 53.19 111 PHE A CA 1
ATOM 879 C C . PHE A 1 111 ? -3.065 -23.414 24.604 1.00 53.19 111 PHE A C 1
ATOM 881 O O . PHE A 1 111 ? -3.189 -22.535 25.460 1.00 53.19 111 PHE A O 1
ATOM 888 N N . ASN A 1 112 ? -2.689 -24.657 24.904 1.00 50.41 112 ASN A N 1
ATOM 889 C CA . ASN A 1 112 ? -2.068 -24.997 26.178 1.00 50.41 112 ASN A CA 1
ATOM 890 C C . ASN A 1 112 ? -0.742 -24.216 26.317 1.00 50.41 112 ASN A C 1
ATOM 892 O O . ASN A 1 112 ? -0.052 -23.983 25.323 1.00 50.41 112 ASN A O 1
ATOM 896 N N . LYS A 1 113 ? -0.384 -23.799 27.535 1.00 55.25 113 LYS A N 1
ATOM 897 C CA . LYS A 1 113 ? 0.710 -22.847 27.843 1.00 55.25 113 LYS A CA 1
ATOM 898 C C . LYS A 1 113 ? 2.126 -23.309 27.438 1.00 55.25 113 LYS A C 1
ATOM 900 O O . LYS A 1 113 ? 3.080 -22.567 27.636 1.00 55.25 113 LYS A O 1
ATOM 905 N N . ASP A 1 114 ? 2.263 -24.495 26.851 1.00 53.84 114 ASP A N 1
ATOM 906 C CA . ASP A 1 114 ? 3.535 -25.199 26.675 1.00 53.84 114 ASP A CA 1
ATOM 907 C C . ASP A 1 114 ? 4.179 -25.056 25.280 1.00 53.84 114 ASP A C 1
ATOM 909 O O . ASP A 1 114 ? 5.281 -25.563 25.071 1.00 53.84 114 ASP A O 1
ATOM 913 N N . TYR A 1 115 ? 3.529 -24.390 24.314 1.00 47.22 115 TYR A N 1
ATOM 914 C CA . TYR A 1 115 ? 3.961 -24.424 22.903 1.00 47.22 115 TYR A CA 1
ATOM 915 C C . TYR A 1 115 ? 4.917 -23.311 22.458 1.00 47.22 115 TYR A C 1
ATOM 917 O O . TYR A 1 115 ? 5.573 -23.463 21.430 1.00 47.22 115 TYR A O 1
ATOM 925 N N . VAL A 1 116 ? 5.045 -22.222 23.218 1.00 49.62 116 VAL A N 1
ATOM 926 C CA . VAL A 1 116 ? 5.982 -21.133 22.901 1.00 49.62 116 VAL A CA 1
ATOM 927 C C . VAL A 1 116 ? 6.960 -20.996 24.058 1.00 49.62 116 VAL A C 1
ATOM 929 O O . VAL A 1 116 ? 6.802 -20.162 24.942 1.00 49.62 116 VAL A O 1
ATOM 932 N N . LYS A 1 117 ? 7.964 -21.875 24.082 1.00 46.84 117 LYS A N 1
ATOM 933 C CA . LYS A 1 117 ? 9.159 -21.639 24.892 1.00 46.84 117 LYS A CA 1
ATOM 934 C C . LYS A 1 117 ? 10.049 -20.697 24.083 1.00 46.84 117 LYS A C 1
ATOM 936 O O . LYS A 1 117 ? 10.467 -21.105 22.996 1.00 46.84 117 LYS A O 1
ATOM 941 N N . PRO A 1 118 ? 10.319 -19.464 24.543 1.00 53.75 118 PRO A N 1
ATOM 942 C CA . PRO A 1 118 ? 11.304 -18.630 23.874 1.00 53.75 118 PRO A CA 1
ATOM 943 C C . PRO A 1 118 ? 12.641 -19.389 23.838 1.00 53.75 118 PRO A C 1
ATOM 945 O O . PRO A 1 118 ? 12.955 -20.112 24.794 1.00 53.75 118 PRO A O 1
ATOM 948 N N . PRO A 1 119 ? 13.417 -19.300 22.742 1.00 47.34 119 PRO A N 1
ATOM 949 C CA . PRO A 1 119 ? 14.755 -19.874 22.720 1.00 47.34 119 PRO A CA 1
ATOM 950 C C . PRO A 1 119 ? 15.553 -19.307 23.905 1.00 47.34 119 PRO A C 1
ATOM 952 O O . PRO A 1 119 ? 15.369 -18.133 24.236 1.00 47.34 119 PRO A O 1
ATOM 955 N N . PRO A 1 120 ? 16.406 -20.111 24.566 1.00 52.66 120 PRO A N 1
ATOM 956 C CA . PRO A 1 120 ? 17.212 -19.645 25.685 1.00 52.66 120 PRO A CA 1
ATOM 957 C C . PRO A 1 120 ? 18.054 -18.459 25.220 1.00 52.66 120 PRO A C 1
ATOM 959 O O . PRO A 1 120 ? 18.999 -18.608 24.445 1.00 52.66 120 PRO A O 1
ATOM 962 N N . GLN A 1 121 ? 17.655 -17.270 25.654 1.00 56.25 121 GLN A N 1
ATOM 963 C CA . GLN A 1 121 ? 18.382 -16.049 25.378 1.00 56.25 121 GLN A CA 1
ATOM 964 C C . GLN A 1 121 ? 19.686 -16.114 26.183 1.00 56.25 121 GLN A C 1
ATOM 966 O O . GLN A 1 121 ? 19.625 -16.302 27.404 1.00 56.25 121 GLN A O 1
ATOM 971 N N . PRO A 1 122 ? 20.869 -15.996 25.555 1.00 45.12 122 PRO A N 1
ATOM 972 C CA . PRO A 1 122 ? 22.090 -15.763 26.301 1.00 45.12 122 PRO A CA 1
ATOM 973 C C . PRO A 1 122 ? 21.915 -14.412 26.986 1.00 45.12 122 PRO A C 1
ATOM 975 O O . PRO A 1 122 ? 21.926 -13.365 26.345 1.00 45.12 122 PRO A O 1
ATOM 978 N N . HIS A 1 123 ? 21.690 -14.452 28.291 1.00 50.97 123 HIS A N 1
ATOM 979 C CA . HIS A 1 123 ? 21.654 -13.295 29.166 1.00 50.97 123 HIS A CA 1
ATOM 980 C C . HIS A 1 123 ? 23.015 -12.599 29.072 1.00 50.97 123 HIS A C 1
ATOM 982 O O . HIS A 1 123 ? 23.946 -12.895 29.827 1.00 50.97 123 HIS A O 1
ATOM 988 N N . LEU A 1 124 ? 23.141 -11.666 28.122 1.00 42.19 124 LEU A N 1
ATOM 989 C CA . LEU A 1 124 ? 24.138 -10.617 28.207 1.00 42.19 124 LEU A CA 1
ATOM 990 C C . LEU A 1 124 ? 23.806 -9.897 29.508 1.00 42.19 124 LEU A C 1
ATOM 992 O O . LEU A 1 124 ? 22.818 -9.171 29.595 1.00 42.19 124 LEU A O 1
ATOM 996 N N . HIS A 1 125 ? 24.596 -10.163 30.540 1.00 44.69 125 HIS A N 1
ATOM 997 C CA . HIS A 1 125 ? 24.579 -9.366 31.746 1.00 44.69 125 HIS A CA 1
ATOM 998 C C . HIS A 1 125 ? 24.929 -7.944 31.311 1.00 44.69 125 HIS A C 1
ATOM 1000 O O . HIS A 1 125 ? 26.101 -7.611 31.133 1.00 44.69 125 HIS A O 1
ATOM 1006 N N . ALA A 1 126 ? 23.917 -7.110 31.079 1.00 41.06 126 ALA A N 1
ATOM 1007 C CA . ALA A 1 126 ? 24.124 -5.679 31.076 1.00 41.06 126 ALA A CA 1
ATOM 1008 C C . ALA A 1 126 ? 24.729 -5.361 32.453 1.00 41.06 126 ALA A C 1
ATOM 1010 O O . ALA A 1 126 ? 24.142 -5.757 33.467 1.00 41.06 126 ALA A O 1
ATOM 1011 N N . PRO A 1 127 ? 25.930 -4.757 32.527 1.00 38.00 127 PRO A N 1
ATOM 1012 C CA . PRO A 1 127 ? 26.524 -4.435 33.811 1.00 38.00 127 PRO A CA 1
ATOM 1013 C C . PRO A 1 127 ? 25.520 -3.583 34.585 1.00 38.00 127 PRO A C 1
ATOM 1015 O O . PRO A 1 127 ? 24.968 -2.628 34.035 1.00 38.00 127 PRO A O 1
ATOM 1018 N N . GLN A 1 128 ? 25.255 -3.978 35.835 1.00 37.28 128 GLN A N 1
ATOM 1019 C CA . GLN A 1 128 ? 24.428 -3.232 36.778 1.00 37.28 128 GLN A CA 1
ATOM 1020 C C . GLN A 1 128 ? 24.712 -1.738 36.622 1.00 37.28 128 GLN A C 1
ATOM 1022 O O . GLN A 1 128 ? 25.876 -1.336 36.592 1.00 37.28 128 GLN A O 1
ATOM 1027 N N . HIS A 1 129 ? 23.661 -0.923 36.523 1.00 43.47 129 HIS A N 1
ATOM 1028 C CA . HIS A 1 129 ? 23.788 0.526 36.578 1.00 43.47 129 HIS A CA 1
ATOM 1029 C C . HIS A 1 129 ? 24.446 0.905 37.911 1.00 43.47 129 HIS A C 1
ATOM 1031 O O . HIS A 1 129 ? 23.784 1.054 38.936 1.00 43.47 129 HIS A O 1
ATOM 1037 N N . VAL A 1 130 ? 25.773 1.024 37.903 1.00 36.56 130 VAL A N 1
ATOM 1038 C CA . VAL A 1 130 ? 26.537 1.658 38.966 1.00 36.56 130 VAL A CA 1
ATOM 1039 C C . VAL A 1 130 ? 26.048 3.099 38.995 1.00 36.56 130 VAL A C 1
ATOM 1041 O O . VAL A 1 130 ? 26.274 3.858 38.053 1.00 36.56 130 VAL A O 1
ATOM 1044 N N . TYR A 1 131 ? 25.339 3.467 40.060 1.00 36.53 131 TYR A N 1
ATOM 1045 C CA . TYR A 1 131 ? 25.127 4.863 40.416 1.00 36.53 131 TYR A CA 1
ATOM 1046 C C . TYR A 1 131 ? 26.507 5.483 40.654 1.00 36.53 131 TYR A C 1
ATOM 1048 O O . TYR A 1 131 ? 27.076 5.382 41.739 1.00 36.53 131 TYR A O 1
ATOM 1056 N N . LEU A 1 132 ? 27.081 6.078 39.610 1.00 33.97 132 LEU A N 1
ATOM 1057 C CA . LEU A 1 132 ? 28.278 6.892 39.730 1.00 33.97 132 LEU A CA 1
ATOM 1058 C C . LEU A 1 132 ? 27.854 8.233 40.333 1.00 33.97 132 LEU A C 1
ATOM 1060 O O . LEU A 1 132 ? 27.322 9.106 39.647 1.00 33.97 132 LEU A O 1
ATOM 1064 N N . SER A 1 133 ? 28.070 8.369 41.642 1.00 30.17 133 SER A N 1
ATOM 1065 C CA . SER A 1 133 ? 28.158 9.662 42.321 1.00 30.17 133 SER A CA 1
ATOM 1066 C C . SER A 1 133 ? 29.126 10.588 41.567 1.00 30.17 133 SER A C 1
ATOM 1068 O O . SER A 1 133 ? 30.097 10.105 40.978 1.00 30.17 133 SER A O 1
ATOM 1070 N N . PRO A 1 134 ? 28.890 11.911 41.562 1.00 42.56 134 PRO A N 1
ATOM 1071 C CA . PRO A 1 134 ? 29.669 12.827 40.750 1.00 42.56 134 PRO A CA 1
ATOM 1072 C C . PRO A 1 134 ? 31.029 13.049 41.407 1.00 42.56 134 PRO A C 1
ATOM 1074 O O . PRO A 1 134 ? 31.131 13.858 42.324 1.00 42.56 134 PRO A O 1
ATOM 1077 N N . ASP A 1 135 ? 32.075 12.366 40.937 1.00 30.50 135 ASP A N 1
ATOM 1078 C CA . ASP A 1 135 ? 33.426 12.820 41.245 1.00 30.50 135 ASP A CA 1
ATOM 1079 C C . ASP A 1 135 ? 34.488 12.516 40.177 1.00 30.50 135 ASP A C 1
ATOM 1081 O O . ASP A 1 135 ? 34.699 11.391 39.737 1.00 30.50 135 ASP A O 1
ATOM 1085 N N . SER A 1 136 ? 35.192 13.595 39.835 1.00 31.06 136 SER A N 1
ATOM 1086 C CA . SER A 1 136 ? 36.543 13.703 39.275 1.00 31.06 136 SER A CA 1
ATOM 1087 C C . SER A 1 136 ? 36.945 12.987 37.959 1.00 31.06 136 SER A C 1
ATOM 1089 O O . SER A 1 136 ? 37.210 11.797 37.894 1.00 31.06 136 SER A O 1
ATOM 1091 N N . LYS A 1 137 ? 37.174 13.836 36.943 1.00 36.69 137 LYS A N 1
ATOM 1092 C CA . LYS A 1 137 ? 38.309 13.866 35.988 1.00 36.69 137 LYS A CA 1
ATOM 1093 C C . LYS A 1 137 ? 38.748 12.573 35.279 1.00 36.69 137 LYS A C 1
ATOM 1095 O O . LYS A 1 137 ? 39.531 11.814 35.827 1.00 36.69 137 LYS A O 1
ATOM 1100 N N . THR A 1 138 ? 38.436 12.505 33.979 1.00 29.27 138 THR A N 1
ATOM 1101 C CA . THR A 1 138 ? 39.213 12.049 32.784 1.00 29.27 138 THR A CA 1
ATOM 1102 C C . THR A 1 138 ? 38.177 11.508 31.787 1.00 29.27 138 THR A C 1
ATOM 1104 O O . THR A 1 138 ? 37.291 10.766 32.166 1.00 29.27 138 THR A O 1
ATOM 1107 N N . GLY A 1 139 ? 38.044 11.980 30.550 1.00 27.20 139 GLY A N 1
ATOM 1108 C CA . GLY A 1 139 ? 39.057 12.093 29.512 1.00 27.20 139 GLY A CA 1
ATOM 1109 C C . GLY A 1 139 ? 38.738 11.044 28.440 1.00 27.20 139 GLY A C 1
ATOM 1110 O O . GLY A 1 139 ? 39.148 9.905 28.588 1.00 27.20 139 GLY A O 1
ATOM 1111 N N . GLY A 1 140 ? 38.027 11.431 27.372 1.00 26.34 140 GLY A N 1
ATOM 1112 C CA . GLY A 1 140 ? 38.032 10.680 26.106 1.00 26.34 140 GLY A CA 1
ATOM 1113 C C . GLY A 1 140 ? 36.709 10.065 25.634 1.00 26.34 140 GLY A C 1
ATOM 1114 O O . GLY A 1 140 ? 36.338 8.981 26.048 1.00 26.34 140 GLY A O 1
ATOM 1115 N N . GLN A 1 141 ? 36.091 10.758 24.670 1.00 32.50 141 GLN A N 1
ATOM 1116 C CA . GLN A 1 141 ? 35.515 10.225 23.422 1.00 32.50 141 GLN A CA 1
ATOM 1117 C C . GLN A 1 141 ? 34.445 9.117 23.487 1.00 32.50 141 GLN A C 1
ATOM 1119 O O . GLN A 1 141 ? 34.732 7.941 23.662 1.00 32.50 141 GLN A O 1
ATOM 1124 N N . GLY A 1 142 ? 33.208 9.502 23.154 1.00 28.83 142 GLY A N 1
ATOM 1125 C CA . GLY A 1 142 ? 32.135 8.561 22.815 1.00 28.83 142 GLY A CA 1
ATOM 1126 C C . GLY A 1 142 ? 30.767 9.201 22.566 1.00 28.83 142 GLY A C 1
ATOM 1127 O O . GLY A 1 142 ? 29.748 8.572 22.813 1.00 28.83 142 GLY A O 1
ATOM 1128 N N . VAL A 1 143 ? 30.716 10.462 22.122 1.00 33.44 143 VAL A N 1
ATOM 1129 C CA . VAL A 1 143 ? 29.469 11.183 21.811 1.00 33.44 143 VAL A CA 1
ATOM 1130 C C . VAL A 1 143 ? 29.297 11.194 20.296 1.00 33.44 143 VAL A C 1
ATOM 1132 O O . VAL A 1 143 ? 29.790 12.111 19.650 1.00 33.44 143 VAL A O 1
ATOM 1135 N N . ALA A 1 144 ? 28.672 10.164 19.716 1.00 28.94 144 ALA A N 1
ATOM 1136 C CA . ALA A 1 144 ? 28.258 10.212 18.302 1.00 28.94 144 ALA A CA 1
ATOM 1137 C C . ALA A 1 144 ? 27.265 9.132 17.820 1.00 28.94 144 ALA A C 1
ATOM 1139 O O . ALA A 1 144 ? 26.914 9.166 16.645 1.00 28.94 144 ALA A O 1
ATOM 1140 N N . LEU A 1 145 ? 26.797 8.176 18.637 1.00 28.39 145 LEU A N 1
ATOM 1141 C CA . LEU A 1 145 ? 26.011 7.052 18.089 1.00 28.39 145 LEU A CA 1
ATOM 1142 C C . LEU A 1 145 ? 24.868 6.551 18.985 1.00 28.39 145 LEU A C 1
ATOM 1144 O O . LEU A 1 145 ? 24.634 5.356 19.096 1.00 28.39 145 LEU A O 1
ATOM 1148 N N . SER A 1 146 ? 24.136 7.469 19.618 1.00 32.47 146 SER A N 1
ATOM 1149 C CA . SER A 1 146 ? 22.865 7.173 20.308 1.00 32.47 146 SER A CA 1
ATOM 1150 C C . SER A 1 146 ? 21.665 7.943 19.738 1.00 32.47 146 SER A C 1
ATOM 1152 O O . SER A 1 146 ? 20.548 7.784 20.219 1.00 32.47 146 SER A O 1
ATOM 1154 N N . LEU A 1 147 ? 21.873 8.766 18.699 1.00 30.30 147 LEU A N 1
ATOM 1155 C CA . LEU A 1 147 ? 20.842 9.652 18.139 1.00 30.30 147 LEU A CA 1
ATOM 1156 C C . LEU A 1 147 ? 20.023 9.027 16.990 1.00 30.30 147 LEU A C 1
ATOM 1158 O O . LEU A 1 147 ? 18.983 9.564 16.626 1.00 30.30 147 LEU A O 1
ATOM 1162 N N . PHE A 1 148 ? 20.458 7.892 16.435 1.00 27.81 148 PHE A N 1
ATOM 1163 C CA . PHE A 1 148 ? 19.729 7.153 15.396 1.00 27.81 148 PHE A CA 1
ATOM 1164 C C . PHE A 1 148 ? 19.252 5.808 15.947 1.00 27.81 148 PHE A C 1
ATOM 1166 O O . PHE A 1 148 ? 19.725 4.745 15.558 1.00 27.81 148 PHE A O 1
ATOM 1173 N N . GLY A 1 149 ? 18.316 5.876 16.896 1.00 29.70 149 GLY A N 1
ATOM 1174 C CA . GLY A 1 149 ? 17.585 4.730 17.434 1.00 29.70 149 GLY A CA 1
ATOM 1175 C C . GLY A 1 149 ? 16.577 4.168 16.433 1.00 29.70 149 GLY A C 1
ATOM 1176 O O . GLY A 1 149 ? 15.374 4.206 16.677 1.00 29.70 149 GLY A O 1
ATOM 1177 N N . VAL A 1 150 ? 17.062 3.639 15.309 1.00 26.92 150 VAL A N 1
ATOM 1178 C CA . VAL A 1 150 ? 16.298 2.684 14.500 1.00 26.92 150 VAL A CA 1
ATOM 1179 C C . VAL A 1 150 ? 16.499 1.321 15.157 1.00 26.92 150 VAL A C 1
ATOM 1181 O O . VAL A 1 150 ? 17.364 0.549 14.763 1.00 26.92 150 VAL A O 1
ATOM 1184 N N . SER A 1 151 ? 15.750 1.072 16.230 1.00 25.33 151 SER A N 1
ATOM 1185 C CA . SER A 1 151 ? 15.560 -0.281 16.744 1.00 25.33 151 SER A CA 1
ATOM 1186 C C . SER A 1 151 ? 14.248 -0.779 16.167 1.00 25.33 151 SER A C 1
ATOM 1188 O O . SER A 1 151 ? 13.196 -0.183 16.401 1.00 25.33 151 SER A O 1
ATOM 1190 N N . GLU A 1 152 ? 14.340 -1.823 15.353 1.00 24.00 152 GLU A N 1
ATOM 1191 C CA . GLU A 1 152 ? 13.220 -2.598 14.840 1.00 24.00 152 GLU A CA 1
ATOM 1192 C C . GLU A 1 152 ? 12.217 -2.859 15.968 1.00 24.00 152 GLU A C 1
ATOM 1194 O O . GLU A 1 152 ? 12.491 -3.600 16.909 1.00 24.00 152 GLU A O 1
ATOM 1199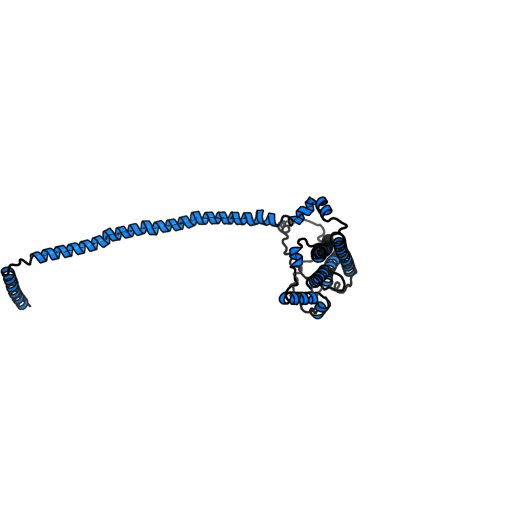 N N . ALA A 1 153 ? 11.040 -2.236 15.884 1.00 25.22 153 ALA A N 1
ATOM 1200 C CA . ALA A 1 153 ? 9.898 -2.575 16.719 1.00 25.22 153 ALA A CA 1
ATOM 1201 C C . ALA A 1 153 ? 9.284 -3.888 16.208 1.00 25.22 153 ALA A C 1
ATOM 1203 O O . ALA A 1 153 ? 8.141 -3.940 15.757 1.00 25.22 153 ALA A O 1
ATOM 1204 N N . VAL A 1 154 ? 10.081 -4.954 16.247 1.00 23.36 154 VAL A N 1
ATOM 1205 C CA . VAL A 1 154 ? 9.574 -6.317 16.325 1.00 23.36 154 VAL A CA 1
ATOM 1206 C C . VAL A 1 154 ? 9.150 -6.487 17.774 1.00 23.36 154 VAL A C 1
ATOM 1208 O O . VAL A 1 154 ? 9.941 -6.268 18.687 1.00 23.36 154 VAL A O 1
ATOM 1211 N N . ALA A 1 155 ? 7.871 -6.787 17.973 1.00 26.56 155 ALA A N 1
ATOM 1212 C CA . ALA A 1 155 ? 7.287 -7.074 19.270 1.00 26.56 155 ALA A CA 1
ATOM 1213 C C . ALA A 1 155 ? 8.116 -8.150 19.990 1.00 26.56 155 ALA A C 1
ATOM 1215 O O . ALA A 1 155 ? 7.989 -9.340 19.711 1.00 26.56 155 ALA A O 1
ATOM 1216 N N . ALA A 1 156 ? 8.993 -7.705 20.888 1.00 25.27 156 ALA A N 1
ATOM 1217 C CA . ALA A 1 156 ? 9.745 -8.558 21.783 1.00 25.27 156 ALA A CA 1
ATOM 1218 C C . ALA A 1 156 ? 8.811 -8.967 22.924 1.00 25.27 156 ALA A C 1
ATOM 1220 O O . ALA A 1 156 ? 8.572 -8.216 23.871 1.00 25.27 156 ALA A O 1
ATOM 1221 N N . GLU A 1 157 ? 8.236 -10.158 22.785 1.00 27.52 157 GLU A N 1
ATOM 1222 C CA . GLU A 1 157 ? 7.789 -10.955 23.919 1.00 27.52 157 GLU A CA 1
ATOM 1223 C C . GLU A 1 157 ? 9.033 -11.371 24.719 1.00 27.52 157 GLU A C 1
ATOM 1225 O O . GLU A 1 157 ? 9.745 -12.304 24.354 1.00 27.52 157 GLU A O 1
ATOM 1230 N N . GLU A 1 158 ? 9.305 -10.661 25.812 1.00 27.53 158 GLU A N 1
ATOM 1231 C CA . GLU A 1 158 ? 10.251 -11.078 26.845 1.00 27.53 158 GLU A CA 1
ATOM 1232 C C . GLU A 1 158 ? 9.552 -11.070 28.204 1.00 27.53 158 GLU A C 1
ATOM 1234 O O . GLU A 1 158 ? 9.383 -10.015 28.806 1.00 27.53 158 GLU A O 1
ATOM 1239 N N . GLU A 1 159 ? 9.206 -12.253 28.716 1.00 32.31 159 GLU A N 1
ATOM 1240 C CA . GLU A 1 159 ? 9.396 -12.566 30.136 1.00 32.31 159 GLU A CA 1
ATOM 1241 C C . GLU A 1 159 ? 9.911 -14.006 30.261 1.00 32.31 159 GLU A C 1
ATOM 1243 O O . GLU A 1 159 ? 9.261 -14.967 29.846 1.00 32.31 159 GLU A O 1
ATOM 1248 N N . GLY A 1 160 ? 11.145 -14.118 30.760 1.00 27.77 160 GLY A N 1
ATOM 1249 C CA . GLY A 1 160 ? 11.898 -15.355 30.924 1.00 27.77 160 GLY A CA 1
ATOM 1250 C C . GLY A 1 160 ? 11.656 -16.060 32.259 1.00 27.77 160 GLY A C 1
ATOM 1251 O O . GLY A 1 160 ? 11.104 -15.498 33.201 1.00 27.77 160 GLY A O 1
ATOM 1252 N N . GLY A 1 161 ? 12.120 -17.309 32.329 1.00 24.09 161 GLY A N 1
ATOM 1253 C CA . GLY A 1 161 ? 12.306 -18.052 33.572 1.00 24.09 161 GLY A CA 1
ATOM 1254 C C . GLY A 1 161 ? 13.755 -17.953 34.061 1.00 24.09 161 GLY A C 1
ATOM 1255 O O . GLY A 1 161 ? 14.669 -18.248 33.300 1.00 24.09 161 GLY A O 1
ATOM 1256 N N . GLN A 1 162 ? 13.883 -17.500 35.312 1.00 30.19 162 GLN A N 1
ATOM 1257 C CA . GLN A 1 162 ? 14.885 -17.774 36.360 1.00 30.19 162 GLN A CA 1
ATOM 1258 C C . GLN A 1 162 ? 16.292 -18.262 35.959 1.00 30.19 162 GLN A C 1
ATOM 1260 O O . GLN A 1 162 ? 16.441 -19.375 35.477 1.00 30.19 162 GLN A O 1
ATOM 1265 N N . ASP A 1 163 ? 17.318 -17.485 36.344 1.00 26.97 163 ASP A N 1
ATOM 1266 C CA . ASP A 1 163 ? 18.332 -17.958 37.301 1.00 26.97 163 ASP A CA 1
ATOM 1267 C C . ASP A 1 163 ? 19.031 -16.795 38.044 1.00 26.97 163 ASP A C 1
ATOM 1269 O O . ASP A 1 163 ? 19.630 -15.897 37.460 1.00 26.97 163 ASP A O 1
ATOM 1273 N N . THR A 1 164 ? 18.923 -16.862 39.377 1.00 32.25 164 THR A N 1
ATOM 1274 C CA . THR A 1 164 ? 19.718 -16.207 40.436 1.00 32.25 164 THR A CA 1
ATOM 1275 C C . THR A 1 164 ? 19.839 -14.670 40.441 1.00 32.25 164 THR A C 1
ATOM 1277 O O . THR A 1 164 ? 20.683 -14.089 39.772 1.00 32.25 164 THR A O 1
ATOM 1280 N N . HIS A 1 165 ? 19.056 -14.051 41.343 1.00 32.47 165 HIS A N 1
ATOM 1281 C CA . HIS A 1 165 ? 18.959 -12.619 41.711 1.00 32.47 165 HIS A CA 1
ATOM 1282 C C . HIS A 1 165 ? 17.801 -11.801 41.107 1.00 32.47 165 HIS A C 1
ATOM 1284 O O . HIS A 1 165 ? 17.967 -10.628 40.801 1.00 32.47 165 HIS A O 1
ATOM 1290 N N . ALA A 1 166 ? 16.596 -12.373 41.038 1.00 31.69 166 ALA A N 1
ATOM 1291 C CA . ALA A 1 166 ? 15.338 -11.608 41.061 1.00 31.69 166 ALA A CA 1
ATOM 1292 C C . ALA A 1 166 ? 14.151 -12.507 41.467 1.00 31.69 166 ALA A C 1
ATOM 1294 O O . ALA A 1 166 ? 13.118 -12.551 40.805 1.00 31.69 166 ALA A O 1
ATOM 1295 N N . ASP A 1 167 ? 14.307 -13.272 42.547 1.00 28.56 167 ASP A N 1
ATOM 1296 C CA . ASP A 1 167 ? 13.272 -14.177 43.066 1.00 28.56 167 ASP A CA 1
ATOM 1297 C C . ASP A 1 167 ? 12.212 -13.411 43.888 1.00 28.56 167 ASP A C 1
ATOM 1299 O O . ASP A 1 167 ? 12.087 -13.592 45.097 1.00 28.56 167 ASP A O 1
ATOM 1303 N N . ALA A 1 168 ? 11.511 -12.460 43.249 1.00 33.59 168 ALA A N 1
ATOM 1304 C CA . ALA A 1 168 ? 10.458 -11.657 43.892 1.00 33.59 168 ALA A CA 1
ATOM 1305 C C . ALA A 1 168 ? 9.416 -11.018 42.936 1.00 33.59 168 ALA A C 1
ATOM 1307 O O . ALA A 1 168 ? 8.766 -10.052 43.327 1.00 33.59 168 ALA A O 1
ATOM 1308 N N . GLY A 1 169 ? 9.252 -11.489 41.691 1.00 34.78 169 GLY A N 1
ATOM 1309 C CA . GLY A 1 169 ? 8.412 -10.789 40.693 1.00 34.78 169 GLY A CA 1
ATOM 1310 C C . GLY A 1 169 ? 7.220 -11.555 40.113 1.00 34.78 169 GLY A C 1
ATOM 1311 O O . GLY A 1 169 ? 6.286 -10.947 39.596 1.00 34.78 169 GLY A O 1
ATOM 1312 N N . HIS A 1 170 ? 7.200 -12.882 40.200 1.00 40.69 170 HIS A N 1
ATOM 1313 C CA . HIS A 1 170 ? 6.166 -13.692 39.559 1.00 40.69 170 HIS A CA 1
ATOM 1314 C C . HIS A 1 170 ? 5.195 -14.212 40.628 1.00 40.69 170 HIS A C 1
ATOM 1316 O O . HIS A 1 170 ? 5.635 -14.756 41.631 1.00 40.69 170 HIS A O 1
ATOM 1322 N N . HIS A 1 171 ? 3.884 -14.021 40.415 1.00 37.47 171 HIS A N 1
ATOM 1323 C CA . HIS A 1 171 ? 2.741 -14.302 41.321 1.00 37.47 171 HIS A CA 1
ATOM 1324 C C . HIS A 1 171 ? 2.157 -13.126 42.126 1.00 37.47 171 HIS A C 1
ATOM 1326 O O . HIS A 1 171 ? 1.372 -13.333 43.051 1.00 37.47 171 HIS A O 1
ATOM 1332 N N . GLY A 1 172 ? 2.409 -11.882 41.722 1.00 36.16 172 GLY A N 1
ATOM 1333 C CA . GLY A 1 172 ? 1.545 -10.772 42.119 1.00 36.16 172 GLY A CA 1
ATOM 1334 C C . GLY A 1 172 ? 0.293 -10.726 41.242 1.00 36.16 172 GLY A C 1
ATOM 1335 O O . GLY A 1 172 ? 0.342 -10.197 40.136 1.00 36.16 172 GLY A O 1
ATOM 1336 N N . HIS A 1 173 ? -0.852 -11.205 41.731 1.00 44.19 173 HIS A N 1
ATOM 1337 C CA . HIS A 1 173 ? -2.159 -10.701 41.287 1.00 44.19 173 HIS A CA 1
ATOM 1338 C C . HIS A 1 173 ? -2.253 -9.210 41.665 1.00 44.19 173 HIS A C 1
ATOM 1340 O O . HIS A 1 173 ? -2.901 -8.838 42.640 1.00 44.19 173 HIS A O 1
ATOM 1346 N N . GLY A 1 174 ? -1.492 -8.363 40.974 1.00 58.62 174 GLY A N 1
ATOM 1347 C CA . GLY A 1 174 ? -1.273 -6.983 41.373 1.00 58.62 174 GLY A CA 1
ATOM 1348 C C . GLY A 1 174 ? -2.494 -6.096 41.111 1.00 58.62 174 GLY A C 1
ATOM 1349 O O . GLY A 1 174 ? -3.276 -6.375 40.197 1.00 58.62 174 GLY A O 1
ATOM 1350 N N . PRO A 1 175 ? -2.622 -4.969 41.841 1.00 65.81 175 PRO A N 1
ATOM 1351 C CA . PRO A 1 175 ? -3.596 -3.925 41.523 1.00 65.81 175 PRO A CA 1
ATOM 1352 C C . PRO A 1 175 ? -3.402 -3.369 40.102 1.00 65.81 175 PRO A C 1
ATOM 1354 O O . PRO A 1 175 ? -4.360 -2.923 39.485 1.00 65.81 175 PRO A O 1
ATOM 1357 N N . ALA A 1 176 ? -2.192 -3.439 39.535 1.00 67.31 176 ALA A N 1
ATOM 1358 C CA . ALA A 1 176 ? -1.918 -2.977 38.175 1.00 67.31 176 ALA A CA 1
ATOM 1359 C C . ALA A 1 176 ? -2.750 -3.720 37.114 1.00 67.31 176 ALA A C 1
ATOM 1361 O O . ALA A 1 176 ? -3.308 -3.087 36.222 1.00 67.31 176 ALA A O 1
ATOM 1362 N N . HIS A 1 177 ? -2.892 -5.045 37.223 1.00 74.44 177 HIS A N 1
ATOM 1363 C CA . HIS A 1 177 ? -3.642 -5.830 36.240 1.00 74.44 177 HIS A CA 1
ATOM 1364 C C . HIS A 1 177 ? -5.141 -5.522 36.300 1.00 74.44 177 HIS A C 1
ATOM 1366 O O . HIS A 1 177 ? -5.794 -5.380 35.270 1.00 74.44 177 HIS A O 1
ATOM 1372 N N . THR A 1 178 ? -5.707 -5.388 37.501 1.00 79.25 178 THR A N 1
ATOM 1373 C CA . THR A 1 178 ? -7.126 -5.038 37.659 1.00 79.25 178 THR A CA 1
ATOM 1374 C C . THR A 1 178 ? -7.400 -3.602 37.221 1.00 79.25 178 THR A C 1
ATOM 1376 O O . THR A 1 178 ? -8.405 -3.351 36.556 1.00 79.25 178 THR A O 1
ATOM 1379 N N . ILE A 1 179 ? -6.491 -2.669 37.515 1.00 83.69 179 ILE A N 1
ATOM 1380 C CA . ILE A 1 179 ? -6.592 -1.273 37.072 1.00 83.69 179 ILE A CA 1
ATOM 1381 C C . ILE A 1 179 ? -6.511 -1.178 35.544 1.00 83.69 179 ILE A C 1
ATOM 1383 O O . ILE A 1 179 ? -7.377 -0.550 34.935 1.00 83.69 179 ILE A O 1
ATOM 1387 N N . ALA A 1 180 ? -5.520 -1.816 34.912 1.00 82.56 180 ALA A N 1
ATOM 1388 C CA . ALA A 1 180 ? -5.368 -1.816 33.456 1.00 82.56 180 ALA A CA 1
ATOM 1389 C C . ALA A 1 180 ? -6.607 -2.396 32.761 1.00 82.56 180 ALA A C 1
ATOM 1391 O O . ALA A 1 180 ? -7.121 -1.793 31.816 1.00 82.56 180 ALA A O 1
ATOM 1392 N N . MET A 1 181 ? -7.136 -3.501 33.289 1.00 83.56 181 MET A N 1
ATOM 1393 C CA . MET A 1 181 ? -8.330 -4.157 32.769 1.00 83.56 181 MET A CA 1
ATOM 1394 C C . MET A 1 181 ? -9.560 -3.252 32.826 1.00 83.56 181 MET A C 1
ATOM 1396 O O . MET A 1 181 ? -10.243 -3.061 31.819 1.00 83.56 181 MET A O 1
ATOM 1400 N N . VAL A 1 182 ? -9.838 -2.659 33.990 1.00 87.12 182 VAL A N 1
ATOM 1401 C CA . VAL A 1 182 ? -10.996 -1.773 34.171 1.00 87.12 182 VAL A CA 1
ATOM 1402 C C . VAL A 1 182 ? -10.874 -0.539 33.281 1.00 87.12 182 VAL A C 1
ATOM 1404 O O . VAL A 1 182 ? -11.834 -0.186 32.593 1.00 87.12 182 VAL A O 1
ATOM 1407 N N . LEU A 1 183 ? -9.695 0.087 33.232 1.00 88.25 183 LEU A N 1
ATOM 1408 C CA . LEU A 1 183 ? -9.449 1.240 32.364 1.00 88.25 183 LEU A CA 1
ATOM 1409 C C . LEU A 1 183 ? -9.633 0.886 30.886 1.00 88.25 183 LEU A C 1
ATOM 1411 O O . LEU A 1 183 ? -10.274 1.639 30.156 1.00 88.25 183 LEU A O 1
ATOM 1415 N N . SER A 1 184 ? -9.129 -0.270 30.454 1.00 86.81 184 SER A N 1
ATOM 1416 C CA . SER A 1 184 ? -9.283 -0.759 29.082 1.00 86.81 184 SER A CA 1
ATOM 1417 C C . SER A 1 184 ? -10.754 -0.959 28.711 1.00 86.81 184 SER A C 1
ATOM 1419 O O . SER A 1 184 ? -11.197 -0.460 27.676 1.00 86.81 184 SER A O 1
ATOM 1421 N N . ILE A 1 185 ? -11.546 -1.595 29.584 1.00 88.56 185 ILE A N 1
ATOM 1422 C CA . ILE A 1 185 ? -12.989 -1.798 29.367 1.00 88.56 185 ILE A CA 1
ATOM 1423 C C . ILE A 1 185 ? -13.718 -0.458 29.255 1.00 88.56 185 ILE A C 1
ATOM 1425 O O . ILE A 1 185 ? -14.538 -0.279 28.352 1.00 88.56 185 ILE A O 1
ATOM 1429 N N . ILE A 1 186 ? -13.415 0.489 30.146 1.00 91.00 186 ILE A N 1
ATOM 1430 C CA . ILE A 1 186 ? -14.031 1.820 30.132 1.00 91.00 186 ILE A CA 1
ATOM 1431 C C . ILE A 1 186 ? -13.695 2.546 28.828 1.00 91.00 186 ILE A C 1
ATOM 1433 O O . ILE A 1 186 ? -14.592 3.077 28.177 1.00 91.00 186 ILE A O 1
ATOM 1437 N N . VAL A 1 187 ? -12.427 2.547 28.418 1.00 91.25 187 VAL A N 1
ATOM 1438 C CA . VAL A 1 187 ? -11.969 3.263 27.220 1.00 91.25 187 VAL A CA 1
ATOM 1439 C C . VAL A 1 187 ? -12.492 2.618 25.935 1.00 91.25 187 VAL A C 1
ATOM 1441 O O . VAL A 1 187 ? -12.946 3.328 25.035 1.00 91.25 187 VAL A O 1
ATOM 1444 N N . ALA A 1 188 ? -12.504 1.287 25.852 1.00 89.69 188 ALA A N 1
ATOM 1445 C CA . ALA A 1 188 ? -13.112 0.572 24.735 1.00 89.69 188 ALA A CA 1
ATOM 1446 C C . ALA A 1 188 ? -14.623 0.841 24.669 1.00 89.69 188 ALA A C 1
ATOM 1448 O O . ALA A 1 188 ? -15.130 1.230 23.617 1.00 89.69 188 ALA A O 1
ATOM 1449 N N . GLY A 1 189 ? -15.332 0.720 25.796 1.00 91.75 189 GLY A N 1
ATOM 1450 C CA . GLY A 1 189 ? -16.760 1.024 25.895 1.00 91.75 189 GLY A CA 1
ATOM 1451 C C . GLY A 1 189 ? -17.079 2.468 25.505 1.00 91.75 189 GLY A C 1
ATOM 1452 O O . GLY A 1 189 ? -18.030 2.708 24.762 1.00 91.75 189 GLY A O 1
ATOM 1453 N N . PHE A 1 190 ? -16.240 3.419 25.916 1.00 93.56 190 PHE A N 1
ATOM 1454 C CA . PHE A 1 190 ? -16.348 4.819 25.518 1.00 93.56 190 PHE A CA 1
ATOM 1455 C C . PHE A 1 190 ? -16.151 5.011 24.007 1.00 93.56 190 PHE A C 1
ATOM 1457 O O . PHE A 1 190 ? -16.925 5.732 23.379 1.00 93.56 190 PHE A O 1
ATOM 1464 N N . GLY A 1 191 ? -15.183 4.322 23.394 1.00 92.88 191 GLY A N 1
ATOM 1465 C CA . GLY A 1 191 ? -14.986 4.329 21.940 1.00 92.88 191 GLY A CA 1
ATOM 1466 C C . GLY A 1 191 ? -16.196 3.787 21.169 1.00 92.88 191 GLY A C 1
ATOM 1467 O O . GLY A 1 191 ? -16.640 4.404 20.198 1.00 92.88 191 GLY A O 1
ATOM 1468 N N . ILE A 1 192 ? -16.781 2.676 21.631 1.00 93.19 192 ILE A N 1
ATOM 1469 C CA . ILE A 1 192 ? -18.014 2.104 21.058 1.00 93.19 192 ILE A CA 1
ATOM 1470 C C . ILE A 1 192 ? -19.179 3.087 21.210 1.00 93.19 192 ILE A C 1
ATOM 1472 O O . ILE A 1 192 ? -19.899 3.350 20.245 1.00 93.19 192 ILE A O 1
ATOM 1476 N N . PHE A 1 193 ? -19.343 3.660 22.404 1.00 93.69 193 PHE A N 1
ATOM 1477 C CA . PHE A 1 193 ? -20.406 4.611 22.713 1.00 93.69 193 PHE A CA 1
ATOM 1478 C C . PHE A 1 193 ? -20.324 5.873 21.846 1.00 93.69 193 PHE A C 1
ATOM 1480 O O . PHE A 1 193 ? -21.326 6.277 21.252 1.00 93.69 193 PHE A O 1
ATOM 1487 N N . LEU A 1 194 ? -19.131 6.458 21.702 1.00 92.56 194 LEU A N 1
ATOM 1488 C CA . LEU A 1 194 ? -18.905 7.584 20.796 1.00 92.56 194 LEU A CA 1
ATOM 1489 C C . LEU A 1 194 ? -19.249 7.211 19.354 1.00 92.56 194 LEU A C 1
ATOM 1491 O O . LEU A 1 194 ? -19.935 7.963 18.667 1.00 92.56 194 LEU A O 1
ATOM 1495 N N . SER A 1 195 ? -18.820 6.038 18.892 1.00 92.25 195 SER A N 1
ATOM 1496 C CA . SER A 1 195 ? -19.114 5.585 17.532 1.00 92.25 195 SER A CA 1
ATOM 1497 C C . SER A 1 195 ? -20.619 5.445 17.282 1.00 92.25 195 SER A C 1
ATOM 1499 O O . SER A 1 195 ? -21.140 5.933 16.276 1.00 92.25 195 SER A O 1
ATOM 1501 N N . TRP A 1 196 ? -21.341 4.865 18.241 1.00 91.94 196 TRP A N 1
ATOM 1502 C CA . TRP A 1 196 ? -22.797 4.755 18.203 1.00 91.94 196 TRP A CA 1
ATOM 1503 C C . TRP A 1 196 ? -23.482 6.131 18.157 1.00 91.94 196 TRP A C 1
ATOM 1505 O O . TRP A 1 196 ? -24.410 6.335 17.370 1.00 91.94 196 TRP A O 1
ATOM 1515 N N . LEU A 1 197 ? -22.991 7.104 18.928 1.00 91.88 197 LEU A N 1
ATOM 1516 C CA . LEU A 1 197 ? -23.543 8.460 18.971 1.00 91.88 197 LEU A CA 1
ATOM 1517 C C . LEU A 1 197 ? -23.373 9.217 17.639 1.00 91.88 197 LEU A C 1
ATOM 1519 O O . LEU A 1 197 ? -24.308 9.878 17.180 1.00 91.88 197 LEU A O 1
ATOM 1523 N N . PHE A 1 198 ? -22.202 9.100 17.006 1.00 89.31 198 PHE A N 1
ATOM 1524 C CA . PHE A 1 198 ? -21.898 9.756 15.728 1.00 89.31 198 PHE A CA 1
ATOM 1525 C C . PHE A 1 198 ? -22.583 9.081 14.534 1.00 89.31 198 PHE A C 1
ATOM 1527 O O . PHE A 1 198 ? -23.182 9.763 13.705 1.00 89.31 198 PHE A O 1
ATOM 1534 N N . TYR A 1 199 ? -22.497 7.752 14.424 1.00 88.31 199 TYR A N 1
ATOM 1535 C CA . TYR A 1 199 ? -22.843 7.050 13.181 1.00 88.31 199 TYR A CA 1
ATOM 1536 C C . TYR A 1 199 ? -24.212 6.377 13.202 1.00 88.31 199 TYR A C 1
ATOM 1538 O O . TYR A 1 199 ? -24.855 6.305 12.157 1.00 88.31 199 TYR A O 1
ATOM 1546 N N . HIS A 1 200 ? -24.680 5.912 14.364 1.00 87.38 200 HIS A N 1
ATOM 1547 C CA . HIS A 1 200 ? -25.992 5.272 14.467 1.00 87.38 200 HIS A CA 1
ATOM 1548 C C . HIS A 1 200 ? -27.078 6.274 14.859 1.00 87.38 200 HIS A C 1
ATOM 1550 O O . HIS A 1 200 ? -28.073 6.415 14.154 1.00 87.38 200 HIS A O 1
ATOM 1556 N N . ARG A 1 201 ? -26.876 7.025 15.950 1.00 85.88 201 ARG A N 1
ATOM 1557 C CA . ARG A 1 201 ? -27.862 8.017 16.403 1.00 85.88 201 ARG A CA 1
ATOM 1558 C C . ARG A 1 201 ? -27.847 9.318 15.595 1.00 85.88 201 ARG A C 1
ATOM 1560 O O . ARG A 1 201 ? -28.798 10.085 15.701 1.00 85.88 201 ARG A O 1
ATOM 1567 N N . ARG A 1 202 ? -26.772 9.574 14.833 1.00 81.19 202 ARG A N 1
ATOM 1568 C CA . ARG A 1 202 ? -26.539 10.784 14.016 1.00 81.19 202 ARG A CA 1
ATOM 1569 C C . ARG A 1 202 ? -26.790 12.107 14.769 1.00 81.19 202 ARG A C 1
ATOM 1571 O O . ARG A 1 202 ? -27.061 13.129 14.150 1.00 81.19 202 ARG A O 1
ATOM 1578 N N . THR A 1 203 ? -26.696 12.116 16.104 1.00 73.44 203 THR A N 1
ATOM 1579 C CA . THR A 1 203 ? -26.919 13.326 16.920 1.00 73.44 203 THR A CA 1
ATOM 1580 C C . THR A 1 203 ? -25.732 14.281 16.869 1.00 73.44 203 THR A C 1
ATOM 1582 O O . THR A 1 203 ? -25.891 15.473 17.108 1.00 73.44 203 THR A O 1
ATOM 1585 N N . LEU A 1 204 ? -24.539 13.755 16.576 1.00 76.06 204 LEU A N 1
ATOM 1586 C CA . LEU A 1 204 ? -23.321 14.528 16.365 1.00 76.06 204 LEU A CA 1
ATOM 1587 C C . LEU A 1 204 ? -22.917 14.421 14.896 1.00 76.06 204 LEU A C 1
ATOM 1589 O O . LEU A 1 204 ? -22.675 13.325 14.393 1.00 76.06 204 LEU A O 1
ATOM 1593 N N . SER A 1 205 ? -22.822 15.562 14.214 1.00 77.62 205 SER A N 1
ATOM 1594 C CA . SER A 1 205 ? -22.336 15.602 12.837 1.00 77.62 205 SER A CA 1
ATOM 1595 C C . SER A 1 205 ? -20.820 15.399 12.813 1.00 77.62 205 SER A C 1
ATOM 1597 O O . SER A 1 205 ? -20.053 16.241 13.2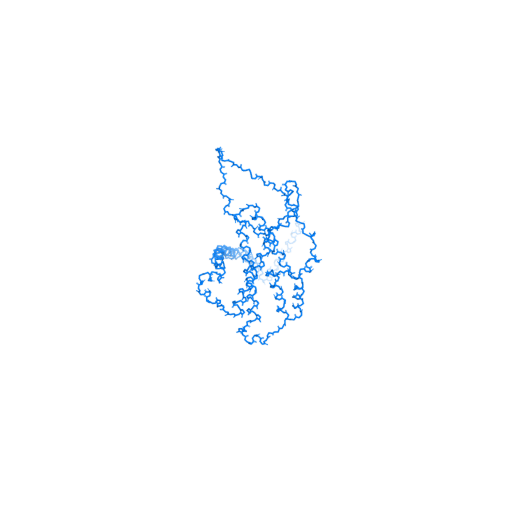87 1.00 77.62 205 SER A O 1
ATOM 1599 N N . ALA A 1 206 ? -20.380 14.279 12.232 1.00 78.50 206 ALA A N 1
ATOM 1600 C CA . ALA A 1 206 ? -18.964 14.032 11.959 1.00 78.50 206 ALA A CA 1
ATOM 1601 C C . ALA A 1 206 ? -18.367 15.110 11.035 1.00 78.50 206 ALA A C 1
ATOM 1603 O O . ALA A 1 206 ? -17.196 15.462 11.166 1.00 78.50 206 ALA A O 1
ATOM 1604 N N . GLU A 1 207 ? -19.185 15.670 10.142 1.00 78.56 207 GLU A N 1
ATOM 1605 C CA . GLU A 1 207 ? -18.790 16.733 9.222 1.00 78.56 207 GLU A CA 1
ATOM 1606 C C . GLU A 1 207 ? -18.469 18.033 9.967 1.00 78.56 207 GLU A C 1
ATOM 1608 O O . GLU A 1 207 ? -17.439 18.645 9.703 1.00 78.56 207 GLU A O 1
ATOM 1613 N N . SER A 1 208 ? -19.254 18.396 10.987 1.00 79.94 208 SER A N 1
ATOM 1614 C CA . SER A 1 208 ? -18.996 19.589 11.808 1.00 79.94 208 SER A CA 1
ATOM 1615 C C . SER A 1 208 ? -17.670 19.508 12.577 1.00 79.94 208 SER A C 1
ATOM 1617 O O . SER A 1 208 ? -16.955 20.507 12.720 1.00 79.94 208 SER A O 1
ATOM 1619 N N . VAL A 1 209 ? -17.303 18.312 13.049 1.00 84.81 209 VAL A N 1
ATOM 1620 C CA . VAL A 1 209 ? -16.002 18.078 13.696 1.00 84.81 209 VAL A CA 1
ATOM 1621 C C . VAL A 1 209 ? -14.874 18.183 12.668 1.00 84.81 209 VAL A C 1
ATOM 1623 O O . VAL A 1 209 ? -13.871 18.847 12.933 1.00 84.81 209 VAL A O 1
ATOM 1626 N N . ALA A 1 210 ? -15.056 17.604 11.477 1.00 84.44 210 ALA A N 1
ATOM 1627 C CA . ALA A 1 210 ? -14.078 17.677 10.392 1.00 84.44 210 ALA A CA 1
ATOM 1628 C C . ALA A 1 210 ? -13.844 19.118 9.906 1.00 84.44 210 ALA A C 1
ATOM 1630 O O . ALA A 1 210 ? -12.699 19.503 9.670 1.00 84.44 210 ALA A O 1
ATOM 1631 N N . THR A 1 211 ? -14.891 19.943 9.814 1.00 87.00 211 THR A N 1
ATOM 1632 C CA . THR A 1 211 ? -14.760 21.356 9.424 1.00 87.00 211 THR A CA 1
ATOM 1633 C C . THR A 1 211 ? -14.069 22.193 10.494 1.00 87.00 211 THR A C 1
ATOM 1635 O O . THR A 1 211 ? -13.276 23.070 10.159 1.00 87.00 211 THR A O 1
ATOM 1638 N N . THR A 1 212 ? -14.326 21.911 11.775 1.00 91.12 212 THR A N 1
ATOM 1639 C CA . THR A 1 212 ? -13.692 22.628 12.896 1.00 91.12 212 THR A CA 1
ATOM 1640 C C . THR A 1 212 ? -12.202 22.309 12.980 1.00 91.12 212 THR A C 1
ATOM 1642 O O . THR A 1 212 ? -11.369 23.206 13.083 1.00 91.12 212 THR A O 1
ATOM 1645 N N . PHE A 1 213 ? -11.851 21.027 12.870 1.00 91.69 213 PHE A N 1
ATOM 1646 C CA . PHE A 1 213 ? -10.471 20.545 12.937 1.00 91.69 213 PHE A CA 1
ATOM 1647 C C . PHE A 1 213 ? -9.878 20.272 11.553 1.00 91.69 213 PHE A C 1
ATOM 1649 O O . PHE A 1 213 ? -9.073 19.355 11.393 1.00 91.69 213 PHE A O 1
ATOM 1656 N N . ARG A 1 214 ? -10.226 21.090 10.553 1.00 88.75 214 ARG A N 1
ATOM 1657 C CA . ARG A 1 214 ? -9.784 20.922 9.161 1.00 88.75 214 ARG A CA 1
ATOM 1658 C C . ARG A 1 214 ? -8.277 20.663 8.975 1.00 88.75 214 ARG A C 1
ATOM 1660 O O . ARG A 1 214 ? -7.966 19.774 8.188 1.00 88.75 214 ARG A O 1
ATOM 1667 N N . PRO A 1 215 ? -7.329 21.350 9.652 1.00 91.62 215 PRO A N 1
ATOM 1668 C CA . PRO A 1 215 ? -5.903 21.064 9.453 1.00 91.62 215 PRO A CA 1
ATOM 1669 C C . PRO A 1 215 ? -5.508 19.656 9.923 1.00 91.62 215 PRO A C 1
ATOM 1671 O O . PRO A 1 215 ? -4.792 18.950 9.219 1.00 91.62 215 PRO A O 1
ATOM 1674 N N . ILE A 1 216 ? -6.022 19.218 11.074 1.00 91.88 216 ILE A N 1
ATOM 1675 C CA . ILE A 1 216 ? -5.754 17.882 11.629 1.00 91.88 216 ILE A CA 1
ATOM 1676 C C . ILE A 1 216 ? -6.473 16.814 10.799 1.00 91.88 216 ILE A C 1
ATOM 1678 O O . ILE A 1 216 ? -5.904 15.769 10.490 1.00 91.88 216 ILE A O 1
ATOM 1682 N N . TYR A 1 217 ? -7.711 17.094 10.388 1.00 90.69 217 TYR A N 1
ATOM 1683 C CA . TYR A 1 217 ? -8.471 16.227 9.499 1.00 90.69 217 TYR A CA 1
ATOM 1684 C C . TYR A 1 217 ? -7.743 16.024 8.169 1.00 90.69 217 TYR A C 1
ATOM 1686 O O . TYR A 1 217 ? -7.585 14.887 7.745 1.00 90.69 217 TYR A O 1
ATOM 1694 N N . ASN A 1 218 ? -7.238 17.096 7.549 1.00 92.31 218 ASN A N 1
ATOM 1695 C CA . ASN A 1 218 ? -6.479 17.011 6.304 1.00 92.31 218 ASN A CA 1
ATOM 1696 C C . ASN A 1 218 ? -5.205 16.175 6.461 1.00 92.31 218 ASN A C 1
ATOM 1698 O O . ASN A 1 218 ? -4.883 15.421 5.548 1.00 92.31 218 ASN A O 1
ATOM 1702 N N . LEU A 1 219 ? -4.513 16.270 7.601 1.00 94.19 219 LEU A N 1
ATOM 1703 C CA . LEU A 1 219 ? -3.337 15.446 7.877 1.00 94.19 219 LEU A CA 1
ATOM 1704 C C . LEU A 1 219 ? -3.693 13.954 7.879 1.00 94.19 219 LEU A C 1
ATOM 1706 O O . LEU A 1 219 ? -3.052 13.172 7.184 1.00 94.19 219 LEU A O 1
ATOM 1710 N N . PHE A 1 220 ? -4.736 13.553 8.610 1.00 92.38 220 PHE A N 1
ATOM 1711 C CA . PHE A 1 220 ? -5.167 12.151 8.644 1.00 92.38 220 PHE A CA 1
ATOM 1712 C C . PHE A 1 220 ? -5.804 11.688 7.328 1.00 92.38 220 PHE A C 1
ATOM 1714 O O . PHE A 1 220 ? -5.640 10.533 6.941 1.00 92.38 220 PHE A O 1
ATOM 1721 N N . TRP A 1 221 ? -6.508 12.580 6.627 1.00 91.56 221 TRP A N 1
ATOM 1722 C CA . TRP A 1 221 ? -7.125 12.305 5.330 1.00 91.56 221 TRP A CA 1
ATOM 1723 C C . TRP A 1 221 ? -6.079 11.966 4.264 1.00 91.56 221 TRP A C 1
ATOM 1725 O O . TRP A 1 221 ? -6.251 10.994 3.533 1.00 91.56 221 TRP A O 1
ATOM 1735 N N . HIS A 1 222 ? -4.964 12.700 4.238 1.00 92.69 222 HIS A N 1
ATOM 1736 C CA . HIS A 1 222 ? -3.820 12.427 3.362 1.00 92.69 222 HIS A CA 1
ATOM 1737 C C . HIS A 1 222 ? -2.818 11.451 3.996 1.00 92.69 222 HIS A C 1
ATOM 1739 O O . HIS A 1 222 ? -1.635 11.508 3.690 1.00 92.69 222 HIS A O 1
ATOM 1745 N N . LYS A 1 223 ? -3.250 10.582 4.926 1.00 93.69 223 LYS A N 1
ATOM 1746 C CA . LYS A 1 223 ? -2.394 9.563 5.568 1.00 93.69 223 LYS A CA 1
ATOM 1747 C C . LYS A 1 223 ? -1.040 10.119 6.045 1.00 93.69 223 LYS A C 1
ATOM 1749 O O . LYS A 1 223 ? 0.010 9.523 5.817 1.00 93.69 223 LYS A O 1
ATOM 1754 N N . TYR A 1 224 ? -1.060 11.269 6.711 1.00 94.00 224 TYR A N 1
ATOM 1755 C CA . TYR A 1 224 ? 0.129 11.963 7.218 1.00 94.00 224 TYR A CA 1
ATOM 1756 C C . TYR A 1 224 ? 1.093 12.495 6.143 1.00 94.00 224 TYR A C 1
ATOM 1758 O O . TYR A 1 224 ? 2.225 12.837 6.476 1.00 94.00 224 TYR A O 1
ATOM 1766 N N . TYR A 1 225 ? 0.662 12.589 4.883 1.00 92.56 225 TYR A N 1
ATOM 1767 C CA . TYR A 1 225 ? 1.494 12.919 3.720 1.00 92.56 225 TYR A CA 1
ATOM 1768 C C . TYR A 1 225 ? 2.666 11.951 3.493 1.00 92.56 225 TYR A C 1
ATOM 1770 O O . TYR A 1 225 ? 3.666 12.304 2.865 1.00 92.56 225 TYR A O 1
ATOM 1778 N N . PHE A 1 226 ? 2.581 10.737 4.048 1.00 94.06 226 PHE A N 1
ATOM 1779 C CA . PHE A 1 226 ? 3.670 9.769 3.963 1.00 94.06 226 PHE A CA 1
ATOM 1780 C C . PHE A 1 226 ? 3.809 9.207 2.545 1.00 94.06 226 PHE A C 1
ATOM 1782 O O . PHE A 1 226 ? 4.929 9.077 2.055 1.00 94.06 226 PHE A O 1
ATOM 1789 N N . ASP A 1 227 ? 2.682 8.952 1.876 1.00 93.44 227 ASP A N 1
ATOM 1790 C CA . ASP A 1 227 ? 2.641 8.472 0.491 1.00 93.44 227 ASP A CA 1
ATOM 1791 C C . ASP A 1 227 ? 3.243 9.538 -0.448 1.00 93.44 227 ASP A C 1
ATOM 1793 O O . ASP A 1 227 ? 4.157 9.254 -1.221 1.00 93.44 227 ASP A O 1
ATOM 1797 N N . GLU A 1 228 ? 2.826 10.801 -0.311 1.00 93.00 228 GLU A N 1
ATOM 1798 C CA . GLU A 1 228 ? 3.316 11.927 -1.112 1.00 93.00 228 GLU A CA 1
ATOM 1799 C C . GLU A 1 228 ? 4.800 12.220 -0.867 1.00 93.00 228 GLU A C 1
ATOM 1801 O O . GLU A 1 228 ? 5.531 12.560 -1.799 1.00 93.00 228 GLU A O 1
ATOM 1806 N N . PHE A 1 229 ? 5.263 12.082 0.377 1.00 95.00 229 PHE A N 1
ATOM 1807 C CA . PHE A 1 229 ? 6.680 12.191 0.703 1.00 95.00 229 PHE A CA 1
ATOM 1808 C C . PHE A 1 229 ? 7.488 11.051 0.075 1.00 95.00 229 PHE A C 1
ATOM 1810 O O . PHE A 1 229 ? 8.539 11.298 -0.522 1.00 95.00 229 PHE A O 1
ATOM 1817 N N . TYR A 1 230 ? 7.011 9.809 0.183 1.00 94.12 230 TYR A N 1
ATOM 1818 C CA . TYR A 1 230 ? 7.697 8.643 -0.366 1.00 94.12 230 TYR A CA 1
ATOM 1819 C C . TYR A 1 230 ? 7.815 8.743 -1.890 1.00 94.12 230 TYR A C 1
ATOM 1821 O O . TYR A 1 230 ? 8.915 8.623 -2.437 1.00 94.12 230 TYR A O 1
ATOM 1829 N N . ASP A 1 231 ? 6.713 9.054 -2.569 1.00 94.50 231 ASP A N 1
ATOM 1830 C CA . ASP A 1 231 ? 6.679 9.202 -4.022 1.00 94.50 231 ASP A CA 1
ATOM 1831 C C . ASP A 1 231 ? 7.477 10.429 -4.487 1.00 94.50 231 ASP A C 1
ATOM 1833 O O . ASP A 1 231 ? 8.288 10.352 -5.418 1.00 94.50 231 ASP A O 1
ATOM 1837 N N . GLY A 1 232 ? 7.293 11.564 -3.811 1.00 94.56 232 GLY A N 1
ATOM 1838 C CA . GLY A 1 232 ? 7.905 12.838 -4.180 1.00 94.56 232 GLY A CA 1
ATOM 1839 C C . GLY A 1 232 ? 9.404 12.916 -3.898 1.00 94.56 232 GLY A C 1
ATOM 1840 O O . GLY A 1 232 ? 10.117 13.626 -4.606 1.00 94.56 232 GLY A O 1
ATOM 1841 N N . VAL A 1 233 ? 9.896 12.192 -2.891 1.00 95.06 233 VAL A N 1
ATOM 1842 C CA . VAL A 1 233 ? 11.311 12.214 -2.499 1.00 95.06 233 VAL A CA 1
ATOM 1843 C C . VAL A 1 233 ? 11.993 10.906 -2.872 1.00 95.06 233 VAL A C 1
ATOM 1845 O O . VAL A 1 233 ? 12.893 10.904 -3.709 1.00 95.06 233 VAL A O 1
ATOM 1848 N N . LEU A 1 234 ? 11.593 9.781 -2.283 1.00 94.69 234 LEU A N 1
ATOM 1849 C CA . LEU A 1 234 ? 12.344 8.529 -2.411 1.00 94.69 234 LEU A CA 1
ATOM 1850 C C . LEU A 1 234 ? 12.214 7.920 -3.811 1.00 94.69 234 LEU A C 1
ATOM 1852 O O . LEU A 1 234 ? 13.229 7.576 -4.432 1.00 94.69 234 LEU A O 1
ATOM 1856 N N . VAL A 1 235 ? 10.993 7.843 -4.344 1.00 95.88 235 VAL A N 1
ATOM 1857 C CA . VAL A 1 235 ? 10.758 7.315 -5.697 1.00 95.88 235 VAL A CA 1
ATOM 1858 C C . VAL A 1 235 ? 11.310 8.281 -6.738 1.00 95.88 235 VAL A C 1
ATOM 1860 O O . VAL A 1 235 ? 12.053 7.854 -7.623 1.00 95.88 235 VAL A O 1
ATOM 1863 N N . ALA A 1 236 ? 11.033 9.581 -6.612 1.00 95.81 236 ALA A N 1
ATOM 1864 C CA . ALA A 1 236 ? 11.537 10.586 -7.546 1.00 95.81 236 ALA A CA 1
ATOM 1865 C C . ALA A 1 236 ? 13.072 10.579 -7.654 1.00 95.81 236 ALA A C 1
ATOM 1867 O O . ALA A 1 236 ? 13.608 10.573 -8.766 1.00 95.81 236 ALA A O 1
ATOM 1868 N N . LEU A 1 237 ? 13.790 10.507 -6.525 1.00 95.12 237 LEU A N 1
ATOM 1869 C CA . LEU A 1 237 ? 15.254 10.403 -6.514 1.00 95.12 237 LEU A CA 1
ATOM 1870 C C . LEU A 1 237 ? 15.743 9.117 -7.189 1.00 95.12 237 LEU A C 1
ATOM 1872 O O . LEU A 1 237 ? 16.732 9.140 -7.925 1.00 95.12 237 LEU A O 1
ATOM 1876 N N . THR A 1 238 ? 15.051 8.003 -6.962 1.00 95.88 238 THR A N 1
ATOM 1877 C CA . THR A 1 238 ? 15.401 6.706 -7.555 1.00 95.88 238 THR A CA 1
ATOM 1878 C C . THR A 1 238 ? 15.194 6.716 -9.070 1.00 95.88 238 THR A C 1
ATOM 1880 O O . THR A 1 238 ? 16.095 6.341 -9.821 1.00 95.88 238 THR A O 1
ATOM 1883 N N . VAL A 1 239 ? 14.052 7.225 -9.539 1.00 96.31 239 VAL A N 1
ATOM 1884 C CA . VAL A 1 239 ? 13.735 7.350 -10.969 1.00 96.31 239 VAL A CA 1
ATOM 1885 C C . VAL A 1 239 ? 14.686 8.324 -11.660 1.00 96.31 239 VAL A C 1
ATOM 1887 O O . VAL A 1 239 ? 15.142 8.053 -12.770 1.00 96.31 239 VAL A O 1
ATOM 1890 N N . TRP A 1 240 ? 15.025 9.442 -11.016 1.00 94.62 240 TRP A N 1
ATOM 1891 C CA . TRP A 1 240 ? 15.992 10.396 -11.557 1.00 94.62 240 TRP A CA 1
ATOM 1892 C C . TRP A 1 240 ? 17.371 9.753 -11.766 1.00 94.62 240 TRP A C 1
ATOM 1894 O O . TRP A 1 240 ? 17.927 9.856 -12.860 1.00 94.62 240 TRP A O 1
ATOM 1904 N N . LYS A 1 241 ? 17.884 9.007 -10.777 1.00 94.38 241 LYS A N 1
ATOM 1905 C CA . LYS A 1 241 ? 19.141 8.250 -10.923 1.00 94.38 241 LYS A CA 1
ATOM 1906 C C . LYS A 1 241 ? 19.059 7.196 -12.025 1.00 94.38 241 LYS A C 1
ATOM 1908 O O . LYS A 1 241 ? 19.978 7.085 -12.830 1.00 94.38 241 LYS A O 1
ATOM 1913 N N . ALA A 1 242 ? 17.957 6.451 -12.098 1.00 95.62 242 ALA A N 1
ATOM 1914 C CA . ALA A 1 242 ? 17.756 5.450 -13.142 1.00 95.62 242 ALA A CA 1
ATOM 1915 C C . ALA A 1 242 ? 17.771 6.077 -14.546 1.00 95.62 242 ALA A C 1
ATOM 1917 O O . ALA A 1 242 ? 18.393 5.535 -15.456 1.00 95.62 242 ALA A O 1
ATOM 1918 N N . ARG A 1 243 ? 17.156 7.255 -14.715 1.00 95.25 243 ARG A N 1
ATOM 1919 C CA . ARG A 1 243 ? 17.188 8.000 -15.984 1.00 95.25 243 ARG A CA 1
ATOM 1920 C C . ARG A 1 243 ? 18.598 8.445 -16.364 1.00 95.25 243 ARG A C 1
ATOM 1922 O O . ARG A 1 243 ? 18.939 8.359 -17.538 1.00 95.25 243 ARG A O 1
ATOM 1929 N N . LEU A 1 244 ? 19.414 8.876 -15.401 1.00 94.62 244 LEU A N 1
ATOM 1930 C CA . LEU A 1 244 ? 20.820 9.206 -15.663 1.00 94.62 244 LEU A CA 1
ATOM 1931 C C . LEU A 1 244 ? 21.599 7.989 -16.172 1.00 94.62 244 LEU A C 1
ATOM 1933 O O . LEU A 1 244 ? 22.321 8.099 -17.161 1.00 94.62 244 LEU A O 1
ATOM 1937 N N . PHE A 1 245 ? 21.420 6.824 -15.546 1.00 94.31 245 PHE A N 1
ATOM 1938 C CA . PHE A 1 245 ? 22.064 5.595 -16.012 1.00 94.31 245 PHE A CA 1
ATOM 1939 C C . PHE A 1 245 ? 21.556 5.150 -17.383 1.00 94.31 245 PHE A C 1
ATOM 1941 O O . PHE A 1 245 ? 22.362 4.767 -18.223 1.00 94.31 245 PHE A O 1
ATOM 1948 N N . ALA A 1 246 ? 20.255 5.270 -17.648 1.00 94.00 246 ALA A N 1
ATOM 1949 C CA . ALA A 1 246 ? 19.691 4.953 -18.957 1.00 94.00 246 ALA A CA 1
ATOM 1950 C C . ALA A 1 246 ? 20.235 5.874 -20.064 1.00 94.00 246 ALA A C 1
ATOM 1952 O O . ALA A 1 246 ? 20.507 5.420 -21.171 1.00 94.00 246 ALA A O 1
ATOM 1953 N N . GLN A 1 247 ? 20.437 7.163 -19.773 1.00 93.31 247 GLN A N 1
ATOM 1954 C CA . GLN A 1 247 ? 21.070 8.088 -20.718 1.00 93.31 247 GLN A CA 1
ATOM 1955 C C . GLN A 1 247 ? 22.544 7.754 -20.959 1.00 93.31 247 GLN A C 1
ATOM 1957 O O . GLN A 1 247 ? 23.015 7.863 -22.093 1.00 93.31 247 GLN A O 1
ATOM 1962 N N . PHE A 1 248 ? 23.268 7.351 -19.912 1.00 93.88 248 PHE A N 1
ATOM 1963 C CA . PHE A 1 248 ? 24.653 6.907 -20.035 1.00 93.88 248 PHE A CA 1
ATOM 1964 C C . PHE A 1 248 ? 24.762 5.650 -20.905 1.00 93.88 248 PHE A C 1
ATOM 1966 O O . PHE A 1 248 ? 25.582 5.622 -21.819 1.00 93.88 248 PHE A O 1
ATOM 1973 N N . ASP A 1 249 ? 23.906 4.657 -20.670 1.00 93.75 249 ASP A N 1
ATOM 1974 C CA . ASP A 1 249 ? 23.840 3.424 -21.458 1.00 93.75 249 ASP A CA 1
ATOM 1975 C C . ASP A 1 249 ? 23.561 3.726 -22.942 1.00 93.75 249 ASP A C 1
ATOM 1977 O O . ASP A 1 249 ? 24.394 3.443 -23.805 1.00 93.75 249 ASP A O 1
ATOM 1981 N N . GLY A 1 250 ? 22.486 4.466 -23.231 1.00 90.75 250 GLY A N 1
ATOM 1982 C CA . GLY A 1 250 ? 22.105 4.796 -24.608 1.00 90.75 250 GLY A CA 1
ATOM 1983 C C . GLY A 1 250 ? 23.065 5.737 -25.351 1.00 90.75 250 GLY A C 1
ATOM 1984 O O . GLY A 1 250 ? 23.024 5.814 -26.575 1.00 90.75 250 GLY A O 1
ATOM 1985 N N . SER A 1 251 ? 23.933 6.474 -24.651 1.00 91.38 251 SER A N 1
ATOM 1986 C CA . SER A 1 251 ? 24.901 7.376 -25.303 1.00 91.38 251 SER A CA 1
ATOM 1987 C C . SER A 1 251 ? 26.287 6.753 -25.422 1.00 91.38 251 SER A C 1
ATOM 1989 O O . SER A 1 251 ? 26.933 6.853 -26.464 1.00 91.38 251 SER A O 1
ATOM 1991 N N . VAL A 1 252 ? 26.772 6.142 -24.340 1.00 92.06 252 VAL A N 1
ATOM 1992 C CA . VAL A 1 252 ? 28.145 5.639 -24.244 1.00 92.06 252 VAL A CA 1
ATOM 1993 C C . VAL A 1 252 ? 28.207 4.185 -24.671 1.00 92.06 252 VAL A C 1
ATOM 1995 O O . VAL A 1 252 ? 29.014 3.848 -25.534 1.00 92.06 252 VAL A O 1
ATOM 1998 N N . VAL A 1 253 ? 27.361 3.327 -24.100 1.00 91.06 253 VAL A N 1
ATOM 1999 C CA . VAL A 1 253 ? 27.408 1.884 -24.370 1.00 91.06 253 VAL A CA 1
ATOM 2000 C C . VAL A 1 253 ? 26.966 1.617 -25.803 1.00 91.06 253 VAL A C 1
ATOM 2002 O O . VAL A 1 253 ? 27.731 1.032 -26.571 1.00 91.06 253 VAL A O 1
ATOM 2005 N N . ASP A 1 254 ? 25.817 2.153 -26.211 1.00 91.56 254 ASP A N 1
ATOM 2006 C CA . ASP A 1 254 ? 25.350 2.035 -27.596 1.00 91.56 254 ASP A CA 1
ATOM 2007 C C . ASP A 1 254 ? 26.315 2.696 -28.587 1.00 91.56 254 ASP A C 1
ATOM 2009 O O . ASP A 1 254 ? 26.552 2.171 -29.677 1.00 91.56 254 ASP A O 1
ATOM 2013 N N . GLY A 1 255 ? 26.927 3.825 -28.215 1.00 92.38 255 GLY A N 1
ATOM 2014 C CA . GLY A 1 255 ? 27.945 4.487 -29.031 1.00 92.38 255 GLY A CA 1
ATOM 2015 C C . GLY A 1 255 ? 29.166 3.597 -29.276 1.00 92.38 255 GLY A C 1
ATOM 2016 O O . GLY A 1 255 ? 29.627 3.472 -30.413 1.00 92.38 255 GLY A O 1
ATOM 2017 N N . ILE A 1 256 ? 29.659 2.924 -28.232 1.00 93.25 256 ILE A N 1
ATOM 2018 C CA . ILE A 1 256 ? 30.774 1.975 -28.330 1.00 93.25 256 ILE A CA 1
ATOM 2019 C C . ILE A 1 256 ? 30.381 0.774 -29.194 1.00 93.25 256 ILE A C 1
ATOM 2021 O O . ILE A 1 256 ? 31.130 0.414 -30.102 1.00 93.25 256 ILE A O 1
ATOM 2025 N N . VAL A 1 257 ? 29.213 0.173 -28.953 1.00 92.75 257 VAL A N 1
ATOM 2026 C CA . VAL A 1 257 ? 28.745 -1.007 -29.699 1.00 92.75 257 VAL A CA 1
ATOM 2027 C C . VAL A 1 257 ? 28.583 -0.687 -31.186 1.00 92.75 257 VAL A C 1
ATOM 2029 O O . VAL A 1 257 ? 29.093 -1.422 -32.034 1.00 92.75 257 VAL A O 1
ATOM 2032 N N . ASN A 1 258 ? 27.952 0.441 -31.516 1.00 93.12 258 ASN A N 1
ATOM 2033 C CA . ASN A 1 258 ? 27.820 0.894 -32.900 1.00 93.12 258 ASN A CA 1
ATOM 2034 C C . ASN A 1 258 ? 29.184 1.218 -33.523 1.00 93.12 258 ASN A C 1
ATOM 2036 O O . ASN A 1 258 ? 29.420 0.874 -34.680 1.00 93.12 258 ASN A O 1
ATOM 2040 N N . GLY A 1 259 ? 30.105 1.814 -32.760 1.00 91.75 259 GLY A N 1
ATOM 2041 C CA . GLY A 1 259 ? 31.476 2.069 -33.202 1.00 91.75 259 GLY A CA 1
ATOM 2042 C C . GLY A 1 259 ? 32.223 0.785 -33.565 1.00 91.75 259 GLY A C 1
ATOM 2043 O O . GLY A 1 259 ? 32.814 0.700 -34.643 1.00 91.75 259 GLY A O 1
ATOM 2044 N N . VAL A 1 260 ? 32.137 -0.246 -32.719 1.00 92.69 260 VAL A N 1
ATOM 2045 C CA . VAL A 1 260 ? 32.684 -1.580 -33.020 1.00 92.69 260 VAL A CA 1
ATOM 2046 C C . VAL A 1 260 ? 32.028 -2.154 -34.278 1.00 92.69 260 VAL A C 1
ATOM 2048 O O . VAL A 1 260 ? 32.728 -2.645 -35.163 1.00 92.69 260 VAL A O 1
ATOM 2051 N N . GLY A 1 261 ? 30.705 -2.021 -34.405 1.00 90.12 261 GLY A N 1
ATOM 2052 C CA . GLY A 1 261 ? 29.961 -2.444 -35.591 1.00 90.12 261 GLY A CA 1
ATOM 2053 C C . GLY A 1 261 ? 30.463 -1.798 -36.886 1.00 90.12 261 GLY A C 1
ATOM 2054 O O . GLY A 1 261 ? 30.693 -2.506 -37.865 1.00 90.12 261 GLY A O 1
ATOM 2055 N N . VAL A 1 262 ? 30.699 -0.482 -36.887 1.00 90.25 262 VAL A N 1
ATOM 2056 C CA . VAL A 1 262 ? 31.251 0.254 -38.042 1.00 90.25 262 VAL A CA 1
ATOM 2057 C C . VAL A 1 262 ? 32.662 -0.229 -38.379 1.00 90.25 262 VAL A C 1
ATOM 2059 O O . VAL A 1 262 ? 32.972 -0.472 -39.545 1.00 90.25 262 VAL A O 1
ATOM 2062 N N . VAL A 1 263 ? 33.522 -0.433 -37.376 1.00 92.06 263 VAL A N 1
ATOM 2063 C CA . VAL A 1 263 ? 34.891 -0.922 -37.609 1.00 92.06 263 VAL A CA 1
ATOM 2064 C C . VAL A 1 263 ? 34.876 -2.313 -38.243 1.00 92.06 263 VAL A C 1
ATOM 2066 O O . VAL A 1 263 ? 35.578 -2.553 -39.226 1.00 92.06 263 VAL A O 1
ATOM 2069 N N . THR A 1 264 ? 34.068 -3.236 -37.724 1.00 89.00 264 THR A N 1
ATOM 2070 C CA . THR A 1 264 ? 34.020 -4.600 -38.259 1.00 89.00 264 THR A CA 1
ATOM 2071 C C . THR A 1 264 ? 33.343 -4.653 -39.626 1.00 89.00 264 THR A C 1
ATOM 2073 O O . THR A 1 264 ? 33.881 -5.258 -40.552 1.00 89.00 264 THR A O 1
ATOM 2076 N N . ARG A 1 265 ? 32.169 -4.033 -39.775 1.00 88.94 265 ARG A N 1
ATOM 2077 C CA . ARG A 1 265 ? 31.377 -4.156 -41.002 1.00 88.94 265 ARG A CA 1
ATOM 2078 C C . ARG A 1 265 ? 31.921 -3.297 -42.130 1.00 88.94 265 ARG A C 1
ATOM 2080 O O . ARG A 1 265 ? 31.976 -3.772 -43.254 1.00 88.94 265 ARG A O 1
ATOM 2087 N N . ASP A 1 266 ? 32.305 -2.058 -41.853 1.00 85.44 266 ASP A N 1
ATOM 2088 C CA . ASP A 1 266 ? 32.589 -1.101 -42.920 1.00 85.44 266 ASP A CA 1
ATOM 2089 C C . ASP A 1 266 ? 34.094 -1.041 -43.208 1.00 85.44 266 ASP A C 1
ATOM 2091 O O . ASP A 1 266 ? 34.499 -1.104 -44.366 1.00 85.44 266 ASP A O 1
ATOM 2095 N N . ILE A 1 267 ? 34.946 -1.008 -42.175 1.00 86.38 267 ILE A N 1
ATOM 2096 C CA . ILE A 1 267 ? 36.405 -0.924 -42.368 1.00 86.38 267 ILE A CA 1
ATOM 2097 C C . ILE A 1 267 ? 36.997 -2.297 -42.695 1.00 86.38 267 ILE A C 1
ATOM 2099 O O . ILE A 1 267 ? 37.710 -2.448 -43.692 1.00 86.38 267 ILE A O 1
ATOM 2103 N N . LEU A 1 268 ? 36.711 -3.312 -41.874 1.00 88.50 268 LEU A N 1
ATOM 2104 C CA . LEU A 1 268 ? 37.324 -4.628 -42.047 1.00 88.50 268 LEU A CA 1
ATOM 2105 C C . LEU A 1 268 ? 36.815 -5.321 -43.316 1.00 88.50 268 LEU A C 1
ATOM 2107 O O . LEU A 1 268 ? 37.620 -5.880 -44.058 1.00 88.50 268 LEU A O 1
ATOM 2111 N N . ALA A 1 269 ? 35.515 -5.228 -43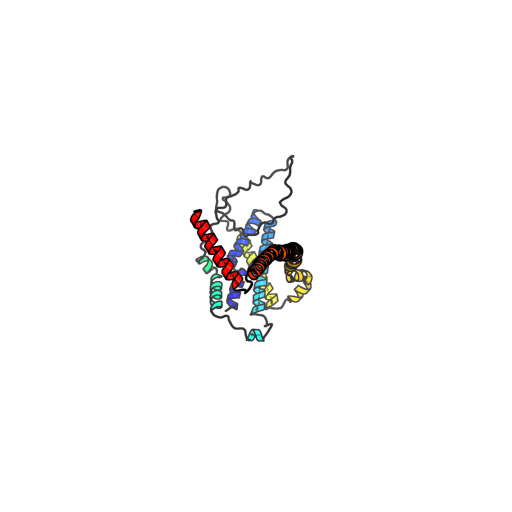.620 1.00 89.69 269 ALA A N 1
ATOM 2112 C CA . ALA A 1 269 ? 34.984 -5.800 -44.858 1.00 89.69 269 ALA A CA 1
ATOM 2113 C C . ALA A 1 269 ? 35.497 -5.070 -46.106 1.00 89.69 269 ALA A C 1
ATOM 2115 O O . ALA A 1 269 ? 35.775 -5.727 -47.106 1.00 89.69 269 ALA A O 1
ATOM 2116 N N . ALA A 1 270 ? 35.691 -3.745 -46.056 1.00 87.25 270 ALA A N 1
ATOM 2117 C CA . ALA A 1 270 ? 36.319 -3.023 -47.162 1.00 87.25 270 ALA A CA 1
ATOM 2118 C C . ALA A 1 270 ? 37.764 -3.488 -47.386 1.00 87.25 270 ALA A C 1
ATOM 2120 O O . ALA A 1 270 ? 38.165 -3.708 -48.528 1.00 87.25 270 ALA A O 1
ATOM 2121 N N . PHE A 1 271 ? 38.536 -3.698 -46.316 1.00 89.94 271 PHE A N 1
ATOM 2122 C CA . PHE A 1 271 ? 39.905 -4.204 -46.427 1.00 89.94 271 PHE A CA 1
ATOM 2123 C C . PHE A 1 271 ? 39.953 -5.631 -46.990 1.00 89.94 271 PHE A C 1
ATOM 2125 O O . PHE A 1 271 ? 40.719 -5.904 -47.915 1.00 89.94 271 PHE A O 1
ATOM 2132 N N . VAL A 1 272 ? 39.101 -6.525 -46.478 1.00 90.25 272 VAL A N 1
ATOM 2133 C CA . VAL A 1 272 ? 38.978 -7.900 -46.987 1.00 90.25 272 VAL A CA 1
ATOM 2134 C C . VAL A 1 272 ? 38.549 -7.889 -48.454 1.00 90.25 272 VAL A C 1
ATOM 2136 O O . VAL A 1 272 ? 39.162 -8.577 -49.262 1.00 90.25 272 VAL A O 1
ATOM 2139 N N . GLY A 1 273 ? 37.575 -7.057 -48.826 1.00 89.69 273 GLY A N 1
ATOM 2140 C CA . GLY A 1 273 ? 37.119 -6.923 -50.209 1.00 89.69 273 GLY A CA 1
ATOM 2141 C C . GLY A 1 273 ? 38.192 -6.369 -51.149 1.00 89.69 273 GLY A C 1
ATOM 2142 O O . GLY A 1 273 ? 38.313 -6.829 -52.282 1.00 89.69 273 GLY A O 1
ATOM 2143 N N . LEU A 1 274 ? 39.014 -5.415 -50.700 1.00 88.88 274 LEU A N 1
ATOM 2144 C CA . LEU A 1 274 ? 40.155 -4.927 -51.482 1.00 88.88 274 LEU A CA 1
ATOM 2145 C C . LEU A 1 274 ? 41.202 -6.021 -51.695 1.00 88.88 274 LEU A C 1
ATOM 2147 O O . LEU A 1 274 ? 41.733 -6.146 -52.801 1.00 88.88 274 LEU A O 1
ATOM 2151 N N . PHE A 1 275 ? 41.490 -6.806 -50.656 1.00 92.69 275 PHE A N 1
ATOM 2152 C CA . PHE A 1 275 ? 42.423 -7.923 -50.743 1.00 92.69 275 PHE A CA 1
ATOM 2153 C C . PHE A 1 275 ? 41.912 -9.010 -51.695 1.00 92.69 275 PHE A C 1
ATOM 2155 O O . PHE A 1 275 ? 42.664 -9.458 -52.558 1.00 92.69 275 PHE A O 1
ATOM 2162 N N . ASP A 1 276 ? 40.639 -9.383 -51.594 1.00 92.38 276 ASP A N 1
ATOM 2163 C CA . ASP A 1 276 ? 40.034 -10.421 -52.430 1.00 92.38 276 ASP A CA 1
ATOM 2164 C C . ASP A 1 276 ? 40.028 -10.008 -53.912 1.00 92.38 276 ASP A C 1
ATOM 2166 O O . ASP A 1 276 ? 40.649 -10.661 -54.752 1.00 92.38 276 ASP A O 1
ATOM 2170 N N . ASN A 1 277 ? 39.487 -8.823 -54.215 1.00 92.06 277 ASN A N 1
ATOM 2171 C CA . ASN A 1 277 ? 39.391 -8.322 -55.589 1.00 92.06 277 ASN A CA 1
ATOM 2172 C C . ASN A 1 277 ? 40.762 -8.022 -56.229 1.00 92.06 277 ASN A C 1
ATOM 2174 O O . ASN A 1 277 ? 40.922 -8.125 -57.445 1.00 92.06 277 ASN A O 1
ATOM 2178 N N . SER A 1 278 ? 41.761 -7.603 -55.442 1.00 88.38 278 SER A N 1
ATOM 2179 C CA . SER A 1 278 ? 43.065 -7.193 -55.996 1.00 88.38 278 SER A CA 1
ATOM 2180 C C . SER A 1 278 ? 44.085 -8.324 -56.011 1.00 88.38 278 SER A C 1
ATOM 2182 O O . SER A 1 278 ? 44.840 -8.470 -56.975 1.00 88.38 278 SER A O 1
ATOM 2184 N N . VAL A 1 279 ? 44.153 -9.098 -54.927 1.00 90.94 279 VAL A N 1
ATOM 2185 C CA . VAL A 1 279 ? 45.187 -10.118 -54.729 1.00 90.94 279 VAL A CA 1
ATOM 2186 C C . VAL A 1 279 ? 44.666 -11.474 -55.168 1.00 90.94 279 VAL A C 1
ATOM 2188 O O . VAL A 1 279 ? 45.282 -12.093 -56.035 1.00 90.94 279 VAL A O 1
ATOM 2191 N N . VAL A 1 280 ? 43.541 -11.924 -54.613 1.00 91.00 280 VAL A N 1
ATOM 2192 C CA . VAL A 1 280 ? 43.021 -13.275 -54.871 1.00 91.00 280 VAL A CA 1
ATOM 2193 C C . VAL A 1 280 ? 42.569 -13.387 -56.325 1.00 91.00 280 VAL A C 1
ATOM 2195 O O . VAL A 1 280 ? 43.146 -14.168 -57.090 1.00 91.00 280 VAL A O 1
ATOM 2198 N N . ASP A 1 281 ? 41.651 -12.522 -56.751 1.00 92.38 281 ASP A N 1
ATOM 2199 C CA . ASP A 1 281 ? 41.177 -12.476 -58.136 1.00 92.38 281 ASP A CA 1
ATOM 2200 C C . ASP A 1 281 ? 42.303 -12.130 -59.111 1.00 92.38 281 ASP A C 1
ATOM 2202 O O . ASP A 1 281 ? 42.389 -12.691 -60.206 1.00 92.38 281 ASP A O 1
ATOM 2206 N N . GLY A 1 282 ? 43.218 -11.243 -58.716 1.00 92.44 282 GLY A N 1
ATOM 2207 C CA . GLY A 1 282 ? 44.385 -10.892 -59.521 1.00 92.44 282 GLY A CA 1
ATOM 2208 C C . GLY A 1 282 ? 45.271 -12.102 -59.828 1.00 92.44 282 GLY A C 1
ATOM 2209 O O . GLY A 1 282 ? 45.706 -12.277 -60.971 1.00 92.44 282 GLY A O 1
ATOM 2210 N N . ILE A 1 283 ? 45.518 -12.962 -58.838 1.00 93.81 283 ILE A N 1
ATOM 2211 C CA . ILE A 1 283 ? 46.300 -14.192 -59.013 1.00 93.81 283 ILE A CA 1
ATOM 2212 C C . ILE A 1 283 ? 45.541 -15.184 -59.897 1.00 93.81 283 ILE A C 1
ATOM 2214 O O . ILE A 1 283 ? 46.110 -15.674 -60.876 1.00 93.81 283 ILE A O 1
ATOM 2218 N N . VAL A 1 284 ? 44.264 -15.449 -59.607 1.00 93.94 284 VAL A N 1
ATOM 2219 C CA . VAL A 1 284 ? 43.451 -16.417 -60.365 1.00 93.94 284 VAL A CA 1
ATOM 2220 C C . VAL A 1 284 ? 43.328 -16.003 -61.835 1.00 93.94 284 VAL A C 1
ATOM 2222 O O . VAL A 1 284 ? 43.575 -16.813 -62.733 1.00 93.94 284 VAL A O 1
ATOM 2225 N N . ASN A 1 285 ? 43.052 -14.724 -62.100 1.00 94.94 285 ASN A N 1
ATOM 2226 C CA . ASN A 1 285 ? 42.957 -14.195 -63.459 1.00 94.94 285 ASN A CA 1
ATOM 2227 C C . ASN A 1 285 ? 44.291 -14.283 -64.206 1.00 94.94 285 ASN A C 1
ATOM 2229 O O . ASN A 1 285 ? 44.309 -14.617 -65.392 1.00 94.94 285 ASN A O 1
ATOM 2233 N N . ARG A 1 286 ? 45.424 -14.048 -63.532 1.00 93.19 286 ARG A N 1
ATOM 2234 C CA . ARG A 1 286 ? 46.751 -14.227 -64.144 1.00 93.19 286 ARG A CA 1
ATOM 2235 C C . ARG A 1 286 ? 47.028 -15.683 -64.489 1.00 93.19 286 ARG A C 1
ATOM 2237 O O . ARG A 1 286 ? 47.538 -15.947 -65.577 1.00 93.19 286 ARG A O 1
ATOM 2244 N N . VAL A 1 287 ? 46.668 -16.626 -63.618 1.00 94.38 287 VAL A N 1
ATOM 2245 C CA . VAL A 1 287 ? 46.785 -18.062 -63.920 1.00 94.38 287 VAL A CA 1
ATOM 2246 C C . VAL A 1 287 ? 45.963 -18.398 -65.163 1.00 94.38 287 VAL A C 1
ATOM 2248 O O . VAL A 1 287 ? 46.504 -18.964 -66.113 1.00 94.38 287 VAL A O 1
ATOM 2251 N N . ALA A 1 288 ? 44.704 -17.956 -65.221 1.00 92.56 288 ALA A N 1
ATOM 2252 C CA . ALA A 1 288 ? 43.843 -18.169 -66.383 1.00 92.56 288 ALA A CA 1
ATOM 2253 C C . ALA A 1 288 ? 44.428 -17.562 -67.674 1.00 92.56 288 ALA A C 1
ATOM 2255 O O . ALA A 1 288 ? 44.452 -18.225 -68.715 1.00 92.56 288 ALA A O 1
ATOM 2256 N N . GLN A 1 289 ? 44.958 -16.335 -67.609 1.00 94.75 289 GLN A N 1
ATOM 2257 C CA . GLN A 1 289 ? 45.610 -15.660 -68.738 1.00 94.75 289 GLN A CA 1
ATOM 2258 C C . GLN A 1 289 ? 46.849 -16.413 -69.231 1.00 94.75 289 GLN A C 1
ATOM 2260 O O . GLN A 1 289 ? 47.055 -16.528 -70.444 1.00 94.75 289 GLN A O 1
ATOM 2265 N N . VAL A 1 290 ? 47.667 -16.945 -68.319 1.00 94.19 290 VAL A N 1
ATOM 2266 C CA . VAL A 1 290 ? 48.838 -17.762 -68.666 1.00 94.19 290 VAL A CA 1
ATOM 2267 C C . VAL A 1 290 ? 48.391 -19.047 -69.356 1.00 94.19 290 VAL A C 1
ATOM 2269 O O . VAL A 1 290 ? 48.897 -19.354 -70.437 1.00 94.19 290 VAL A O 1
ATOM 2272 N N . THR A 1 291 ? 47.402 -19.754 -68.804 1.00 94.06 291 THR A N 1
ATOM 2273 C CA . THR A 1 291 ? 46.851 -20.975 -69.410 1.00 94.06 291 THR A CA 1
ATOM 2274 C C . THR A 1 291 ? 46.312 -20.703 -70.818 1.00 94.06 291 THR A C 1
ATOM 2276 O O . THR A 1 291 ? 46.675 -21.412 -71.759 1.00 94.06 291 THR A O 1
ATOM 2279 N N . TRP A 1 292 ? 45.520 -19.642 -71.006 1.00 93.38 292 TRP A N 1
ATOM 2280 C CA . TRP A 1 292 ? 45.010 -19.241 -72.324 1.00 93.38 292 TRP A CA 1
ATOM 2281 C C . TRP A 1 292 ? 46.129 -18.867 -73.301 1.00 93.38 292 TRP A C 1
ATOM 2283 O O . TRP A 1 292 ? 46.104 -19.276 -74.464 1.00 93.38 292 TRP A O 1
ATOM 2293 N N . SER A 1 293 ? 47.141 -18.133 -72.834 1.00 93.81 293 SER A N 1
ATOM 2294 C CA . SER A 1 293 ? 48.291 -17.728 -73.649 1.00 93.81 293 SER A CA 1
ATOM 2295 C C . SER A 1 293 ? 49.107 -18.931 -74.123 1.00 93.81 293 SER A C 1
ATOM 2297 O O . SER A 1 293 ? 49.493 -18.999 -75.293 1.00 93.81 293 SER A O 1
ATOM 2299 N N . VAL A 1 294 ? 49.354 -19.898 -73.236 1.00 93.75 294 VAL A N 1
ATOM 2300 C CA . VAL A 1 294 ? 50.053 -21.147 -73.566 1.00 93.75 294 VAL A CA 1
ATOM 2301 C C . VAL A 1 294 ? 49.217 -21.983 -74.533 1.00 93.75 294 VAL A C 1
ATOM 2303 O O . VAL A 1 294 ? 49.733 -22.387 -75.575 1.00 93.75 294 VAL A O 1
ATOM 2306 N N . GLY A 1 295 ? 47.921 -22.163 -74.266 1.00 93.44 295 GLY A N 1
ATOM 2307 C CA . GLY A 1 295 ? 47.012 -22.883 -75.161 1.00 93.44 295 GLY A CA 1
ATOM 2308 C C . GLY A 1 295 ? 46.951 -22.263 -76.560 1.00 93.44 295 GLY A C 1
ATOM 2309 O O . GLY A 1 295 ? 47.054 -22.970 -77.561 1.00 93.44 295 GLY A O 1
ATOM 2310 N N . GLY A 1 296 ? 46.891 -20.931 -76.653 1.00 92.75 296 GLY A N 1
ATOM 2311 C CA . GLY A 1 296 ? 46.929 -20.206 -77.925 1.00 92.75 296 GLY A CA 1
ATOM 2312 C C . GLY A 1 296 ? 48.246 -20.380 -78.689 1.00 92.75 296 GLY A C 1
ATOM 2313 O O . GLY A 1 296 ? 48.237 -20.467 -79.919 1.00 92.75 296 GLY A O 1
ATOM 2314 N N . ARG A 1 297 ? 49.383 -20.480 -77.984 1.00 91.56 297 ARG A N 1
ATOM 2315 C CA . ARG A 1 297 ? 50.685 -20.809 -78.591 1.00 91.56 297 ARG A CA 1
ATOM 2316 C C . ARG A 1 297 ? 50.723 -22.253 -79.094 1.00 91.56 297 ARG A C 1
ATOM 2318 O O . ARG A 1 297 ? 51.117 -22.454 -80.238 1.00 91.56 297 ARG A O 1
ATOM 2325 N N . ILE A 1 298 ? 50.259 -23.217 -78.297 1.00 89.81 298 ILE A N 1
ATOM 2326 C CA . ILE A 1 298 ? 50.188 -24.638 -78.681 1.00 89.81 298 ILE A CA 1
ATOM 2327 C C . ILE A 1 298 ? 49.258 -24.828 -79.883 1.00 89.81 298 ILE A C 1
ATOM 2329 O O . ILE A 1 298 ? 49.602 -25.544 -80.819 1.00 89.81 298 ILE A O 1
ATOM 2333 N N . ARG A 1 299 ? 48.123 -24.121 -79.929 1.00 87.94 299 ARG A N 1
ATOM 2334 C CA . ARG A 1 299 ? 47.197 -24.175 -81.069 1.00 87.94 299 ARG A CA 1
ATOM 2335 C C . ARG A 1 299 ? 47.862 -23.764 -82.383 1.00 87.94 299 ARG A C 1
ATOM 2337 O O . ARG A 1 299 ? 47.567 -24.356 -83.411 1.00 87.94 299 ARG A O 1
ATOM 2344 N N . ARG A 1 300 ? 48.791 -22.800 -82.366 1.00 85.56 300 ARG A N 1
ATOM 2345 C CA . ARG A 1 300 ? 49.527 -22.382 -83.576 1.00 85.56 300 ARG A CA 1
ATOM 2346 C C . ARG A 1 300 ? 50.517 -23.431 -84.097 1.00 85.56 300 ARG A C 1
ATOM 2348 O O . ARG A 1 300 ? 50.938 -23.316 -85.241 1.00 85.56 300 ARG A O 1
ATOM 2355 N N . ILE A 1 301 ? 50.868 -24.446 -83.300 1.00 84.62 301 ILE A N 1
ATOM 2356 C CA . ILE A 1 301 ? 51.678 -25.589 -83.760 1.00 84.62 301 ILE A CA 1
ATOM 2357 C C . ILE A 1 301 ? 50.854 -26.492 -84.695 1.00 84.62 301 ILE A C 1
ATOM 2359 O O . ILE A 1 301 ? 51.410 -27.159 -85.564 1.00 84.62 301 ILE A O 1
ATOM 2363 N N . GLN A 1 302 ? 49.524 -26.484 -84.575 1.00 81.44 302 GLN A N 1
ATOM 2364 C CA . GLN A 1 302 ? 48.639 -27.196 -85.494 1.00 81.44 302 GLN A CA 1
ATOM 2365 C C . GLN A 1 302 ? 48.441 -26.364 -86.769 1.00 81.44 302 GLN A C 1
ATOM 2367 O O . GLN A 1 302 ? 47.560 -25.512 -86.846 1.00 81.44 302 GLN A O 1
ATOM 2372 N N . THR A 1 303 ? 49.288 -26.601 -87.771 1.00 81.62 303 THR A N 1
ATOM 2373 C CA . THR A 1 303 ? 49.307 -25.847 -89.039 1.00 81.62 303 THR A CA 1
ATOM 2374 C C . THR A 1 303 ? 48.229 -26.285 -90.034 1.00 81.62 303 THR A C 1
ATOM 2376 O O . THR A 1 303 ? 48.022 -25.610 -91.038 1.00 81.62 303 THR A O 1
ATOM 2379 N N . GLY A 1 304 ? 47.559 -27.422 -89.800 1.00 82.69 304 GLY A N 1
ATOM 2380 C CA . GLY A 1 304 ? 46.559 -27.993 -90.714 1.00 82.69 304 GLY A CA 1
ATOM 2381 C C . GLY A 1 304 ? 47.139 -28.611 -91.996 1.00 82.69 304 GLY A C 1
ATOM 2382 O O . GLY A 1 304 ? 46.404 -29.224 -92.765 1.00 82.69 304 GLY A O 1
ATOM 2383 N N . ALA A 1 305 ? 48.452 -28.510 -92.222 1.00 87.62 305 ALA A N 1
ATOM 2384 C CA . ALA A 1 305 ? 49.133 -29.102 -93.368 1.00 87.62 305 ALA A CA 1
ATOM 2385 C C . ALA A 1 305 ? 49.581 -30.539 -93.055 1.00 87.62 305 ALA A C 1
ATOM 2387 O O . ALA A 1 305 ? 50.433 -30.756 -92.194 1.00 87.62 305 ALA A O 1
ATOM 2388 N N . ILE A 1 306 ? 49.055 -31.527 -93.790 1.00 84.25 306 ILE A N 1
ATOM 2389 C CA . ILE A 1 306 ? 49.345 -32.968 -93.594 1.00 84.25 306 ILE A CA 1
ATOM 2390 C C . ILE A 1 306 ? 50.859 -33.258 -93.621 1.00 84.25 306 ILE A C 1
ATOM 2392 O O . ILE A 1 306 ? 51.359 -34.080 -92.854 1.00 84.25 306 ILE A O 1
ATOM 2396 N N . GLN A 1 307 ? 51.603 -32.524 -94.451 1.00 88.50 307 GLN A N 1
ATOM 2397 C CA . GLN A 1 307 ? 53.059 -32.631 -94.581 1.00 88.50 307 GLN A CA 1
ATOM 2398 C C . GLN A 1 307 ? 53.795 -32.349 -93.260 1.00 88.50 307 GLN A C 1
ATOM 2400 O O . GLN A 1 307 ? 54.741 -33.059 -92.921 1.00 88.50 307 GLN A O 1
ATOM 2405 N N . THR A 1 308 ? 53.344 -31.358 -92.482 1.00 85.38 308 THR A N 1
ATOM 2406 C CA . THR A 1 308 ? 53.954 -31.012 -91.188 1.00 85.38 308 THR A CA 1
ATOM 2407 C C . THR A 1 308 ? 53.779 -32.145 -90.176 1.00 85.38 308 THR A C 1
ATOM 2409 O O . THR A 1 308 ? 54.724 -32.480 -89.466 1.00 85.38 308 THR A O 1
ATOM 2412 N N . TYR A 1 309 ? 52.606 -32.786 -90.141 1.00 89.12 309 TYR A N 1
ATOM 2413 C CA . TYR A 1 309 ? 52.351 -33.916 -89.242 1.00 89.12 309 TYR A CA 1
ATOM 2414 C C . TYR A 1 309 ? 53.209 -35.136 -89.593 1.00 89.12 309 TYR A C 1
ATOM 2416 O O . TYR A 1 309 ? 53.790 -35.742 -88.694 1.00 89.12 309 TYR A O 1
ATOM 2424 N N . LEU A 1 310 ? 53.346 -35.465 -90.884 1.00 88.25 310 LEU A N 1
ATOM 2425 C CA . LEU A 1 310 ? 54.217 -36.558 -91.333 1.00 88.25 310 LEU A CA 1
ATOM 2426 C C . LEU A 1 310 ? 55.676 -36.325 -90.925 1.00 88.25 310 LEU A C 1
ATOM 2428 O O . LEU A 1 310 ? 56.321 -37.242 -90.417 1.00 88.25 310 LEU A O 1
ATOM 2432 N N . PHE A 1 311 ? 56.177 -35.095 -91.084 1.00 90.25 311 PHE A N 1
ATOM 2433 C CA . PHE A 1 311 ? 57.531 -34.733 -90.662 1.00 90.25 311 PHE A CA 1
ATOM 2434 C C . PHE A 1 311 ? 57.729 -34.901 -89.147 1.00 90.25 311 PHE A C 1
ATOM 2436 O O . PHE A 1 311 ? 58.718 -35.499 -88.726 1.00 90.25 311 PHE A O 1
ATOM 2443 N N . VAL A 1 312 ? 56.778 -34.437 -88.324 1.00 88.88 312 VAL A N 1
ATOM 2444 C CA . VAL A 1 312 ? 56.834 -34.577 -86.855 1.00 88.88 312 VAL A CA 1
ATOM 2445 C C . VAL A 1 312 ? 56.807 -36.044 -86.424 1.00 88.88 312 VAL A C 1
ATOM 2447 O O . VAL A 1 312 ? 57.586 -36.429 -85.556 1.00 88.88 312 VAL A O 1
ATOM 2450 N N . VAL A 1 313 ? 55.954 -36.876 -87.031 1.00 91.38 313 VAL A N 1
ATOM 2451 C CA . VAL A 1 313 ? 55.884 -38.315 -86.723 1.00 91.38 313 VAL A CA 1
ATOM 2452 C C . VAL A 1 313 ? 57.198 -39.011 -87.071 1.00 91.38 313 VAL A C 1
ATOM 2454 O O . VAL A 1 313 ? 57.732 -39.756 -86.253 1.00 91.38 313 VAL A O 1
ATOM 2457 N N . LEU A 1 314 ? 57.750 -38.742 -88.255 1.00 93.06 314 LEU A N 1
ATOM 2458 C CA . LEU A 1 314 ? 58.993 -39.364 -88.706 1.00 93.06 314 LEU A CA 1
ATOM 2459 C C . LEU A 1 314 ? 60.180 -38.923 -87.834 1.00 93.06 314 LEU A C 1
ATOM 2461 O O . LEU A 1 314 ? 60.954 -39.768 -87.383 1.00 93.06 314 LEU A O 1
ATOM 2465 N N . ALA A 1 315 ? 60.267 -37.631 -87.500 1.00 92.25 315 ALA A N 1
ATOM 2466 C CA . ALA A 1 315 ? 61.235 -37.112 -86.534 1.00 92.25 315 ALA A CA 1
ATOM 2467 C C . ALA A 1 315 ? 61.058 -37.741 -85.139 1.00 92.25 315 ALA A C 1
ATOM 2469 O O . ALA A 1 315 ? 62.048 -38.081 -84.495 1.00 92.25 315 ALA A O 1
ATOM 2470 N N . GLY A 1 316 ? 59.815 -37.952 -84.693 1.00 92.62 316 GLY A N 1
ATOM 2471 C CA . GLY A 1 316 ? 59.491 -38.622 -83.433 1.00 92.62 316 GLY A CA 1
ATOM 2472 C C . GLY A 1 316 ? 59.934 -40.086 -83.395 1.00 92.62 316 GLY A C 1
ATOM 2473 O O . GLY A 1 316 ? 60.496 -40.518 -82.393 1.00 92.62 316 GLY A O 1
ATOM 2474 N N . ILE A 1 317 ? 59.756 -40.835 -84.490 1.00 93.00 317 ILE A N 1
ATOM 2475 C CA . ILE A 1 317 ? 60.240 -42.222 -84.617 1.00 93.00 317 ILE A CA 1
ATOM 2476 C C . ILE A 1 317 ? 61.771 -42.260 -84.566 1.00 93.00 317 ILE A C 1
ATOM 2478 O O . ILE A 1 317 ? 62.338 -43.059 -83.823 1.00 93.00 317 ILE A O 1
ATOM 2482 N N . VAL A 1 318 ? 62.448 -41.377 -85.308 1.00 92.75 318 VAL A N 1
ATOM 2483 C CA . VAL A 1 318 ? 63.917 -41.276 -85.281 1.00 92.75 318 VAL A CA 1
ATOM 2484 C C . VAL A 1 318 ? 64.414 -40.934 -83.875 1.00 92.75 318 VAL A C 1
ATOM 2486 O O . VAL A 1 318 ? 65.337 -41.578 -83.383 1.00 92.75 318 VAL A O 1
ATOM 2489 N N . LEU A 1 319 ? 63.781 -39.968 -83.203 1.00 93.69 319 LEU A N 1
ATOM 2490 C CA . LEU A 1 319 ? 64.109 -39.596 -81.828 1.00 93.69 319 LEU A CA 1
ATOM 2491 C C . LEU A 1 319 ? 63.925 -40.778 -80.868 1.00 93.69 319 LEU A C 1
ATOM 2493 O O . LEU A 1 319 ? 64.811 -41.038 -80.061 1.00 93.69 319 LEU A O 1
ATOM 2497 N N . LEU A 1 320 ? 62.811 -41.508 -80.968 1.00 92.56 320 LEU A N 1
ATOM 2498 C CA . LEU A 1 320 ? 62.554 -42.705 -80.163 1.00 92.56 320 LEU A CA 1
ATOM 2499 C C . LEU A 1 320 ? 63.641 -43.758 -80.363 1.00 92.56 320 LEU A C 1
ATOM 2501 O O . LEU A 1 320 ? 64.150 -44.286 -79.381 1.00 92.56 320 LEU A O 1
ATOM 2505 N N . ILE A 1 321 ? 64.040 -44.018 -81.610 1.00 92.56 321 ILE A N 1
ATOM 2506 C CA . ILE A 1 321 ? 65.135 -44.946 -81.921 1.00 92.56 321 ILE A CA 1
ATOM 2507 C C . ILE A 1 321 ? 66.444 -44.472 -81.279 1.00 92.56 321 ILE A C 1
ATOM 2509 O O . ILE A 1 321 ? 67.168 -45.280 -80.706 1.00 92.56 321 ILE A O 1
ATOM 2513 N N . LEU A 1 322 ? 66.755 -43.175 -81.347 1.00 92.50 322 LEU A N 1
ATOM 2514 C CA . LEU A 1 322 ? 67.958 -42.617 -80.727 1.00 92.50 322 LEU A CA 1
ATOM 2515 C C . LEU A 1 322 ? 67.922 -42.709 -79.196 1.00 92.50 322 LEU A C 1
ATOM 2517 O O . LEU A 1 322 ? 68.934 -43.066 -78.602 1.00 92.50 322 LEU A O 1
ATOM 2521 N N . ILE A 1 323 ? 66.773 -42.440 -78.569 1.00 93.12 323 ILE A N 1
ATOM 2522 C CA . ILE A 1 323 ? 66.578 -42.572 -77.118 1.00 93.12 323 ILE A CA 1
ATOM 2523 C C . ILE A 1 323 ? 66.731 -44.036 -76.696 1.00 93.12 323 ILE A C 1
ATOM 2525 O O . ILE A 1 323 ? 67.500 -44.316 -75.786 1.00 93.12 323 ILE A O 1
ATOM 2529 N N . PHE A 1 324 ? 66.075 -44.972 -77.387 1.00 91.56 324 PHE A N 1
ATOM 2530 C CA . PHE A 1 324 ? 66.184 -46.411 -77.111 1.00 91.56 324 PHE A CA 1
ATOM 2531 C C . PHE A 1 324 ? 67.566 -46.996 -77.403 1.00 91.56 324 PHE A C 1
ATOM 2533 O O . PHE A 1 324 ? 67.892 -48.056 -76.890 1.00 91.56 324 PHE A O 1
ATOM 2540 N N . ARG A 1 325 ? 68.363 -46.342 -78.249 1.00 87.50 325 ARG A N 1
ATOM 2541 C CA . ARG A 1 325 ? 69.759 -46.710 -78.496 1.00 87.50 325 ARG A CA 1
ATOM 2542 C C . ARG A 1 325 ? 70.712 -46.136 -77.439 1.00 87.50 325 ARG A C 1
ATOM 2544 O O . ARG A 1 325 ? 71.816 -46.649 -77.293 1.00 87.50 325 ARG A O 1
ATOM 2551 N N . ALA A 1 326 ? 70.333 -45.029 -76.800 1.00 84.12 326 ALA A N 1
ATOM 2552 C CA . ALA A 1 326 ? 71.126 -44.346 -75.780 1.00 84.12 326 ALA A CA 1
ATOM 2553 C C . ALA A 1 326 ? 70.826 -44.830 -74.348 1.00 84.12 326 ALA A C 1
ATOM 2555 O O . ALA A 1 326 ? 71.686 -44.680 -73.481 1.00 84.12 326 ALA A O 1
ATOM 2556 N N . LEU A 1 327 ? 69.625 -45.372 -74.117 1.00 77.50 327 LEU A N 1
ATOM 2557 C CA . LEU A 1 327 ? 69.249 -46.178 -72.947 1.00 77.50 327 LEU A CA 1
ATOM 2558 C C . LEU A 1 327 ? 69.823 -47.594 -73.056 1.00 77.50 327 LEU A C 1
ATOM 2560 O O . LEU A 1 327 ? 70.236 -48.117 -71.999 1.00 77.50 327 LEU A O 1
#

pLDDT: mean 77.27, std 21.85, range [23.36, 96.31]

Foldseek 3Di:
DVLVLLVLVLCQCLLAPDWFPNVVVLLVVLLVLLVCCVVVVDPVSVVVSVVSLLVSLLSLQVSLLCSLCPPVNDDPDPVVVVVDDDDDPVVVVVSVVVSVCRTVVNVCVPDDPPDDDDDPDPPPPPDPPDPDDDDDDDDDDDPDPPPPPPDPPPPDPDDDDDDDDDPPPPPPPDPSSVVSSVSSNVSSVVSNVVNCVCRVVVVDDPVVVCVVPVVVNVCVVCVNCPVVCCCVPVVVVVVVVVVVVVVCCVPPVVVVVVVVVCCVPPVVVVVVVCCCVCPVVVVVVVVVVVVVVVVVVVVVLPVVDPVSVVVVVVVVVVVVVVVVVVD

Sequence (327 aa):
ITFITMLIATLSISGVPFIFSGFWSKDKILAGVLGRAMEWSSVHHYILFIIALSAAGITAFYMFRLIFMTFFGEPRNQEMHDMAHESPRSMTVPLIVLAILSFPVVNTLWFNKDYVKPPPQPHLHAPQHVYLSPDSKTGGQGVALSLFGVSEAVAAEEEGGQDTHADAGHHGHGPAHTIAMVLSIIVAGFGIFLSWLFYHRRTLSAESVATTFRPIYNLFWHKYYFDEFYDGVLVALTVWKARLFAQFDGSVVDGIVNGVGVVTRDILAAFVGLFDNSVVDGIVNRVAQVTWSVGGRIRRIQTGAIQTYLFVVLAGIVLLILIFRAL

Secondary structure (DSSP, 8-state):
-HHHHHHHHHHHHTT-TTT-HHHHHHHHHHHHHHHHHHHH--HHHHHHHHHHHHHHHHHHHHHHHHHHHHHSSPPS-HHHHHT--PPPHHHHHHHHHHHHHTSHHHHHHH--TTS------------------S---------SSSS----------------SS-TTSTT---HHHHHHHHHHHHHHHHHHHHHIIIIIS--S-HHHHHHHTHHHHHHHHTGGGHHHHIIIIIIHHHHHHHHHHHHHIIIIIHHHHHHHHHIIIIIIHHHHHHHIIIIIHHHHHHHHHHHHHHHHHHHTT----HHHHHHHHHHHHHHHHHHHHH-